Protein AF-A0A932RMU9-F1 (afdb_monomer_lite)

Radius of gyration: 23.05 Å; chains: 1; bounding box: 55×40×72 Å

Structure (mmCIF, N/CA/C/O backbone):
data_AF-A0A932RMU9-F1
#
_entry.id   AF-A0A932RMU9-F1
#
loop_
_atom_site.group_PDB
_atom_site.id
_atom_site.type_symbol
_atom_site.label_atom_id
_atom_site.label_alt_id
_atom_site.label_comp_id
_atom_site.label_asym_id
_atom_site.label_entity_id
_atom_site.label_seq_id
_atom_site.pdbx_PDB_ins_code
_atom_site.Cartn_x
_atom_site.Cartn_y
_atom_site.Cartn_z
_atom_site.occupancy
_atom_site.B_iso_or_equiv
_atom_site.auth_seq_id
_atom_site.auth_comp_id
_atom_site.auth_asym_id
_atom_site.auth_atom_id
_atom_site.pdbx_PDB_model_num
ATOM 1 N N . MET A 1 1 ? 11.977 -7.309 -38.420 1.00 85.19 1 MET A N 1
ATOM 2 C CA . MET A 1 1 ? 11.137 -8.348 -37.779 1.00 85.19 1 MET A CA 1
ATOM 3 C C . MET A 1 1 ? 11.943 -9.620 -37.541 1.00 85.19 1 MET A C 1
ATOM 5 O O . MET A 1 1 ? 12.108 -9.995 -36.390 1.00 85.19 1 MET A O 1
ATOM 9 N N . THR A 1 2 ? 12.557 -10.182 -38.586 1.00 85.19 2 THR A N 1
ATOM 10 C CA . THR A 1 2 ? 13.488 -11.328 -38.518 1.00 85.19 2 THR A CA 1
ATOM 11 C C . THR A 1 2 ? 14.573 -11.203 -37.440 1.00 85.19 2 THR A C 1
ATOM 13 O O . THR A 1 2 ? 14.848 -12.173 -36.747 1.00 85.19 2 THR A O 1
ATOM 16 N N . THR A 1 3 ? 15.151 -10.014 -37.232 1.00 87.62 3 THR A N 1
ATOM 17 C CA . THR A 1 3 ? 16.133 -9.780 -36.155 1.00 87.62 3 THR A CA 1
ATOM 18 C C . THR A 1 3 ? 15.543 -9.961 -34.754 1.00 87.62 3 THR A C 1
ATOM 20 O O . THR A 1 3 ? 16.141 -10.654 -33.939 1.00 87.62 3 THR A O 1
ATOM 23 N N . CYS A 1 4 ? 14.365 -9.389 -34.471 1.00 86.38 4 CYS A N 1
ATOM 24 C CA . CYS A 1 4 ? 13.704 -9.515 -33.166 1.00 86.38 4 CYS A CA 1
ATOM 25 C C . CYS A 1 4 ? 13.325 -10.973 -32.872 1.00 86.38 4 CYS A C 1
ATOM 27 O O . CYS A 1 4 ? 13.487 -11.435 -31.747 1.00 86.38 4 CYS A O 1
ATOM 29 N N . GLN A 1 5 ? 12.887 -11.710 -33.897 1.00 92.06 5 GLN A N 1
ATOM 30 C CA . GLN A 1 5 ? 12.460 -13.104 -33.765 1.00 92.06 5 GLN A CA 1
ATOM 31 C C . GLN A 1 5 ? 13.577 -14.093 -33.425 1.00 92.06 5 GLN A C 1
ATOM 33 O O . GLN A 1 5 ? 13.275 -15.205 -33.005 1.00 92.06 5 GLN A O 1
ATOM 38 N N . LYS A 1 6 ? 14.852 -13.694 -33.536 1.00 92.25 6 LYS A N 1
ATOM 39 C CA . LYS A 1 6 ? 15.977 -14.516 -33.063 1.00 92.25 6 LYS A CA 1
ATOM 40 C C . LYS A 1 6 ? 15.935 -14.746 -31.549 1.00 92.25 6 LYS A C 1
ATOM 42 O O . LYS A 1 6 ? 16.333 -15.812 -31.101 1.00 92.25 6 LYS A O 1
ATOM 47 N N . CYS A 1 7 ? 15.449 -13.762 -30.788 1.00 90.50 7 CYS A N 1
ATOM 48 C CA . CYS A 1 7 ? 15.347 -13.833 -29.325 1.00 90.50 7 CYS A CA 1
ATOM 49 C C . CYS A 1 7 ? 13.894 -13.862 -28.825 1.00 90.50 7 CYS A C 1
ATOM 51 O O . CYS A 1 7 ? 13.642 -14.330 -27.721 1.00 90.50 7 CYS A O 1
ATOM 53 N N . HIS A 1 8 ? 12.946 -13.377 -29.634 1.00 90.69 8 HIS A N 1
ATOM 54 C CA . HIS A 1 8 ? 11.520 -13.272 -29.316 1.00 90.69 8 HIS A CA 1
ATOM 55 C C . HIS A 1 8 ? 10.686 -13.990 -30.383 1.00 90.69 8 HIS A C 1
ATOM 57 O O . HIS A 1 8 ? 10.210 -13.343 -31.323 1.00 90.69 8 HIS A O 1
ATOM 63 N N . PRO A 1 9 ? 10.534 -15.325 -30.307 1.00 91.75 9 PRO A N 1
ATOM 64 C CA . PRO A 1 9 ? 9.954 -16.120 -31.393 1.00 91.75 9 PRO A CA 1
ATOM 65 C C . PRO A 1 9 ? 8.546 -15.675 -31.822 1.00 91.75 9 PRO A C 1
ATOM 67 O O . PRO A 1 9 ? 8.180 -15.799 -32.990 1.00 91.75 9 PRO A O 1
ATOM 70 N N . SER A 1 10 ? 7.763 -15.113 -30.897 1.00 91.94 10 SER A N 1
ATOM 71 C CA . SER A 1 10 ? 6.407 -14.598 -31.118 1.00 91.94 10 SER A CA 1
ATOM 72 C C . SER A 1 10 ? 6.350 -13.079 -31.351 1.00 91.94 10 SER A C 1
ATOM 74 O O . SER A 1 10 ? 5.256 -12.507 -31.326 1.00 91.94 10 SER A O 1
ATOM 76 N N . ALA A 1 11 ? 7.485 -12.408 -31.588 1.00 89.75 11 ALA A N 1
ATOM 77 C CA . ALA A 1 11 ? 7.527 -10.975 -31.864 1.00 89.75 11 ALA A CA 1
ATOM 78 C C . ALA A 1 11 ? 6.667 -10.601 -33.080 1.00 89.75 11 ALA A C 1
ATOM 80 O O . ALA A 1 11 ? 6.696 -11.247 -34.127 1.00 89.75 11 ALA A O 1
ATOM 81 N N . THR A 1 12 ? 5.919 -9.507 -32.946 1.00 90.88 12 THR A N 1
ATOM 82 C CA . THR A 1 12 ? 5.056 -8.958 -33.998 1.00 90.88 12 THR A CA 1
ATOM 83 C C . THR A 1 12 ? 5.635 -7.660 -34.573 1.00 90.88 12 THR A C 1
ATOM 85 O O . THR A 1 12 ? 6.557 -7.060 -34.018 1.00 90.88 12 THR A O 1
ATOM 88 N N . ARG A 1 13 ? 5.057 -7.139 -35.667 1.00 90.06 13 ARG A N 1
ATOM 89 C CA . ARG A 1 13 ? 5.417 -5.795 -36.165 1.00 90.06 13 ARG A CA 1
ATOM 90 C C . ARG A 1 13 ? 5.158 -4.704 -35.119 1.00 90.06 13 ARG A C 1
ATOM 92 O O . ARG A 1 13 ? 5.939 -3.764 -35.028 1.00 90.06 13 ARG A O 1
ATOM 99 N N . LYS A 1 14 ? 4.093 -4.841 -34.321 1.00 91.38 14 LYS A N 1
ATOM 100 C CA . LYS A 1 14 ? 3.786 -3.922 -33.217 1.00 91.38 14 LYS A CA 1
ATOM 101 C C . LYS A 1 14 ? 4.849 -3.993 -32.121 1.00 91.38 14 LYS A C 1
ATOM 103 O O . LYS A 1 14 ? 5.249 -2.941 -31.641 1.00 91.38 14 LYS A O 1
ATOM 108 N N . PHE A 1 15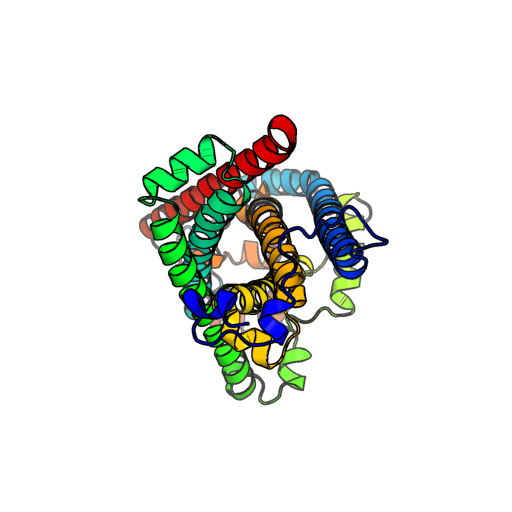 ? 5.349 -5.188 -31.788 1.00 90.94 15 PHE A N 1
ATOM 109 C CA . PHE A 1 15 ? 6.453 -5.377 -30.835 1.00 90.94 15 PHE A CA 1
ATOM 110 C C . PHE A 1 15 ? 7.712 -4.605 -31.247 1.00 90.94 15 PHE A C 1
ATOM 112 O O . PHE A 1 15 ? 8.321 -3.932 -30.423 1.00 90.94 15 PHE A O 1
ATOM 119 N N . ALA A 1 16 ? 8.049 -4.609 -32.541 1.00 88.44 16 ALA A N 1
ATOM 120 C CA . ALA A 1 16 ? 9.180 -3.842 -33.070 1.00 88.44 16 ALA A CA 1
ATOM 121 C C . ALA A 1 16 ? 9.014 -2.310 -32.949 1.00 88.44 16 ALA A C 1
ATOM 123 O O . ALA A 1 16 ? 9.973 -1.580 -33.169 1.00 88.44 16 ALA A O 1
ATOM 124 N N . GLY A 1 17 ? 7.822 -1.820 -32.588 1.00 87.94 17 GLY A N 1
ATOM 125 C CA . GLY A 1 17 ? 7.579 -0.423 -32.220 1.00 87.94 17 GLY A CA 1
ATOM 126 C C . GLY A 1 17 ? 8.018 -0.063 -30.795 1.00 87.94 17 GLY A C 1
ATOM 127 O O . GLY A 1 17 ? 7.711 1.033 -30.333 1.00 87.94 17 GLY A O 1
ATOM 128 N N . TYR A 1 18 ? 8.675 -0.977 -30.072 1.00 89.44 18 TYR A N 1
ATOM 129 C CA . TYR A 1 18 ? 9.340 -0.676 -28.807 1.00 89.44 18 TYR A CA 1
ATOM 130 C C . TYR A 1 18 ? 10.476 0.336 -29.014 1.00 89.44 18 TYR A C 1
ATOM 132 O O . TYR A 1 18 ? 11.360 0.146 -29.846 1.00 89.44 18 TYR A O 1
ATOM 140 N N . LEU A 1 19 ? 10.449 1.417 -28.238 1.00 88.38 19 LEU A N 1
ATOM 141 C CA . LEU A 1 19 ? 11.421 2.505 -28.312 1.00 88.38 19 LEU A CA 1
ATOM 142 C C . LEU A 1 19 ? 12.648 2.204 -27.432 1.00 88.38 19 LEU A C 1
ATOM 144 O O . LEU A 1 19 ? 12.641 2.480 -26.240 1.00 88.38 19 LEU A O 1
ATOM 148 N N . THR A 1 20 ? 13.716 1.654 -28.012 1.00 83.06 20 THR A N 1
ATOM 149 C CA . THR A 1 20 ? 14.901 1.175 -27.266 1.00 83.06 20 THR A CA 1
ATOM 150 C C . THR A 1 20 ? 15.716 2.268 -26.566 1.00 83.06 20 THR A C 1
ATOM 152 O O . THR A 1 20 ? 16.395 1.980 -25.584 1.00 83.06 20 THR A O 1
ATOM 155 N N . HIS A 1 21 ? 15.654 3.508 -27.056 1.00 82.19 21 HIS A N 1
ATOM 156 C CA . HIS A 1 21 ? 16.372 4.671 -26.510 1.00 82.19 21 HIS A CA 1
ATOM 157 C C . HIS A 1 21 ? 15.423 5.848 -26.252 1.00 82.19 21 HIS A C 1
ATOM 159 O O . HIS A 1 21 ? 15.770 7.012 -26.463 1.00 82.19 21 HIS A O 1
ATOM 165 N N . ALA A 1 22 ? 14.179 5.545 -25.880 1.00 83.44 22 ALA A N 1
ATOM 166 C CA . ALA A 1 22 ? 13.223 6.565 -25.490 1.00 83.44 22 ALA A CA 1
ATOM 167 C C . ALA A 1 22 ? 13.623 7.235 -24.170 1.00 83.44 22 ALA A C 1
ATOM 169 O O . ALA A 1 22 ? 14.129 6.589 -23.255 1.00 83.44 22 ALA A O 1
ATOM 170 N N . THR A 1 23 ? 13.341 8.531 -24.066 1.00 86.56 23 THR A N 1
ATOM 171 C CA . THR A 1 23 ? 13.515 9.315 -22.842 1.00 86.56 23 THR A CA 1
ATOM 172 C C . THR A 1 23 ? 12.282 10.177 -22.608 1.00 86.56 23 THR A C 1
ATOM 174 O O . THR A 1 23 ? 11.633 10.607 -23.558 1.00 86.56 23 THR A O 1
ATOM 177 N N . HIS A 1 24 ? 11.954 10.429 -21.344 1.00 86.94 24 HIS A N 1
ATOM 178 C CA . HIS A 1 24 ? 10.868 11.328 -20.954 1.00 86.94 24 HIS A CA 1
ATOM 179 C C . HIS A 1 24 ? 11.310 12.803 -20.909 1.00 86.94 24 HIS A C 1
ATOM 181 O O . HIS A 1 24 ? 10.515 13.652 -20.527 1.00 86.94 24 HIS A O 1
ATOM 187 N N . HIS A 1 25 ? 12.556 13.119 -21.286 1.00 88.50 25 HIS A N 1
ATOM 188 C CA . HIS A 1 25 ? 13.089 14.490 -21.320 1.00 88.50 25 HIS A CA 1
ATOM 189 C C . HIS A 1 25 ? 12.873 15.224 -22.653 1.00 88.50 25 HIS A C 1
ATOM 191 O O . HIS A 1 25 ? 13.128 16.421 -22.726 1.00 88.50 25 HIS A O 1
ATOM 197 N N . ASP A 1 26 ? 12.413 14.528 -23.694 1.00 90.31 26 ASP A N 1
ATOM 198 C CA . ASP A 1 26 ? 12.213 15.083 -25.037 1.00 90.31 26 ASP A CA 1
ATOM 199 C C . ASP A 1 26 ? 10.710 15.056 -25.387 1.00 90.31 26 ASP A C 1
ATOM 201 O O . ASP A 1 26 ? 10.210 14.032 -25.871 1.00 90.31 26 ASP A O 1
ATOM 205 N N . PRO A 1 27 ? 9.958 16.132 -25.078 1.00 91.44 27 PRO A N 1
ATOM 206 C CA . PRO A 1 27 ? 8.519 16.190 -25.331 1.00 91.44 27 PRO A CA 1
ATOM 207 C C . PRO A 1 27 ? 8.174 16.237 -26.823 1.00 91.44 27 PRO A C 1
ATOM 209 O O . PRO A 1 27 ? 7.091 15.789 -27.191 1.00 91.44 27 PRO A O 1
ATOM 212 N N . ASP A 1 28 ? 9.077 16.721 -27.678 1.00 91.38 28 ASP A N 1
ATOM 213 C CA . ASP A 1 28 ? 8.836 16.819 -29.120 1.00 91.38 28 ASP A CA 1
ATOM 214 C C . ASP A 1 28 ? 8.910 15.436 -29.775 1.00 91.38 28 ASP A C 1
ATOM 216 O O . ASP A 1 28 ? 8.073 15.070 -30.605 1.00 91.38 28 ASP A O 1
ATOM 220 N N . LYS A 1 29 ? 9.888 14.622 -29.364 1.00 90.81 29 LYS A N 1
ATOM 221 C CA . LYS A 1 29 ? 10.092 13.274 -29.905 1.00 90.81 29 LYS A CA 1
ATOM 222 C C . LYS A 1 29 ? 9.254 12.206 -29.207 1.00 90.81 29 LYS A C 1
ATOM 224 O O . LYS A 1 29 ? 8.815 11.252 -29.854 1.00 90.81 29 LYS A O 1
ATOM 229 N N . TYR A 1 30 ? 9.033 12.336 -27.897 1.00 92.62 30 TYR A N 1
ATOM 230 C CA . TYR A 1 30 ? 8.335 11.341 -27.076 1.00 92.62 30 TYR A CA 1
ATOM 231 C C . TYR A 1 30 ? 7.244 11.965 -26.184 1.00 92.62 30 TYR A C 1
ATOM 233 O O . TYR A 1 30 ? 7.248 11.750 -24.966 1.00 92.62 30 TYR A O 1
ATOM 241 N N . PRO A 1 31 ? 6.246 12.662 -26.763 1.00 93.81 31 PRO A N 1
ATOM 242 C CA . PRO A 1 31 ? 5.245 13.408 -25.994 1.00 93.81 31 PRO A CA 1
ATOM 243 C C . PRO A 1 31 ? 4.483 12.525 -25.002 1.00 93.81 31 PRO A C 1
ATOM 245 O O . PRO A 1 31 ? 4.282 12.898 -23.850 1.00 93.81 31 PRO A O 1
ATOM 248 N N . ILE A 1 32 ? 4.110 11.306 -25.408 1.00 93.88 32 ILE A N 1
ATOM 249 C CA . ILE A 1 32 ? 3.384 10.366 -24.539 1.00 93.88 32 ILE A CA 1
ATOM 250 C C . ILE A 1 32 ? 4.215 10.009 -23.301 1.00 93.88 32 ILE A C 1
ATOM 252 O O . ILE A 1 32 ? 3.685 9.996 -22.194 1.00 93.88 32 ILE A O 1
ATOM 256 N N . LEU A 1 33 ? 5.510 9.729 -23.468 1.00 93.81 33 LEU A N 1
ATOM 257 C CA . LEU A 1 33 ? 6.369 9.334 -22.348 1.00 93.81 33 LEU A CA 1
ATOM 258 C C . LEU A 1 33 ? 6.635 10.509 -21.411 1.00 93.81 33 LEU A C 1
ATOM 260 O O . LEU A 1 33 ? 6.622 10.314 -20.199 1.00 93.81 33 LEU A O 1
ATOM 264 N N . PHE A 1 34 ? 6.804 11.712 -21.965 1.00 94.19 34 PHE A N 1
ATOM 265 C CA . PHE A 1 34 ? 6.914 12.946 -21.192 1.00 94.19 34 PHE A CA 1
ATOM 266 C C . PHE A 1 34 ? 5.686 13.145 -20.292 1.00 94.19 34 PHE A C 1
ATOM 268 O O . PHE A 1 34 ? 5.823 13.265 -19.074 1.00 94.19 34 PHE A O 1
ATOM 275 N N . TYR A 1 35 ? 4.475 13.118 -20.863 1.00 96.19 35 TYR A N 1
ATOM 276 C CA . TYR A 1 35 ? 3.253 13.343 -20.086 1.00 96.19 35 TYR A CA 1
ATOM 277 C C . TYR A 1 35 ? 2.975 12.224 -19.085 1.00 96.19 35 TYR A C 1
ATOM 279 O O . TYR A 1 35 ? 2.544 12.515 -17.971 1.00 96.19 35 TYR A O 1
ATOM 287 N N . VAL A 1 36 ? 3.234 10.961 -19.440 1.00 96.00 36 VAL A N 1
ATOM 288 C CA . VAL A 1 36 ? 3.080 9.832 -18.507 1.00 96.00 36 VAL A CA 1
ATOM 289 C C . VAL A 1 36 ? 4.026 9.986 -17.319 1.00 96.00 36 VAL A C 1
ATOM 291 O O . VAL A 1 36 ? 3.573 9.902 -16.180 1.00 96.00 36 VAL A O 1
ATOM 294 N N . PHE A 1 37 ? 5.308 10.261 -17.567 1.00 94.62 37 PHE A N 1
ATOM 295 C CA . PHE A 1 37 ? 6.299 10.445 -16.509 1.00 94.62 37 PHE A CA 1
ATOM 296 C C . PHE A 1 37 ? 5.933 11.600 -15.574 1.00 94.62 37 PHE A C 1
ATOM 298 O O . PHE A 1 37 ? 5.905 11.425 -14.355 1.00 94.62 37 PHE A O 1
ATOM 305 N N . TRP A 1 38 ? 5.599 12.770 -16.123 1.00 95.56 38 TRP A N 1
ATOM 306 C CA . TRP A 1 38 ? 5.225 13.919 -15.299 1.00 95.56 38 TRP A CA 1
ATOM 307 C C . TRP A 1 38 ? 3.909 13.700 -14.558 1.00 95.56 38 TRP A C 1
ATOM 309 O O . TRP A 1 38 ? 3.808 14.093 -13.402 1.00 95.56 38 TRP A O 1
ATOM 319 N N . SER A 1 39 ? 2.938 13.003 -15.155 1.00 96.56 39 SER A N 1
ATOM 320 C CA . SER A 1 39 ? 1.693 12.645 -14.464 1.00 96.56 39 SER A CA 1
ATOM 321 C C . SER A 1 39 ? 1.958 11.729 -13.269 1.00 96.56 39 SER A C 1
ATOM 323 O O . SER A 1 39 ? 1.461 11.997 -12.175 1.00 96.56 39 SER A O 1
ATOM 325 N N . MET A 1 40 ? 2.780 10.688 -13.445 1.00 95.88 40 MET A N 1
ATOM 326 C CA . MET A 1 40 ? 3.171 9.785 -12.356 1.00 95.88 40 MET A CA 1
ATOM 327 C C . MET A 1 40 ? 3.974 10.519 -11.280 1.00 95.88 40 MET A C 1
ATOM 329 O O . MET A 1 40 ? 3.683 10.394 -10.093 1.00 95.88 40 MET A O 1
ATOM 333 N N . THR A 1 41 ? 4.931 11.354 -11.684 1.00 93.75 41 THR A N 1
ATOM 334 C CA . THR A 1 41 ? 5.738 12.166 -10.764 1.00 93.75 41 THR A CA 1
ATOM 335 C C . THR A 1 41 ? 4.865 13.119 -9.947 1.00 93.75 41 THR A C 1
ATOM 337 O O . THR A 1 41 ? 4.993 13.187 -8.725 1.00 93.75 41 THR A O 1
ATOM 340 N N . SER A 1 42 ? 3.929 13.824 -10.590 1.00 96.25 42 SER A N 1
ATOM 341 C CA . SER A 1 42 ? 2.973 14.699 -9.907 1.00 96.25 42 SER A CA 1
ATOM 342 C C . SER A 1 42 ? 2.058 13.923 -8.965 1.00 96.25 42 SER A C 1
ATOM 344 O O . SER A 1 42 ? 1.799 14.397 -7.860 1.00 96.25 42 SER A O 1
ATOM 346 N N . LEU A 1 43 ? 1.603 12.728 -9.358 1.00 95.38 43 LEU A N 1
ATOM 347 C CA . LEU A 1 43 ? 0.816 11.849 -8.493 1.00 95.38 43 LEU A CA 1
ATOM 348 C C . LEU A 1 43 ? 1.606 11.455 -7.241 1.00 95.38 43 LEU A C 1
ATOM 350 O O . LEU A 1 43 ? 1.071 11.544 -6.135 1.00 95.38 43 LEU A O 1
ATOM 354 N N . VAL A 1 44 ? 2.879 11.078 -7.398 1.00 93.81 44 VAL A N 1
ATOM 355 C CA . VAL A 1 44 ? 3.763 10.732 -6.280 1.00 93.81 44 VAL A CA 1
ATOM 356 C C . VAL A 1 44 ? 3.921 11.928 -5.345 1.00 93.81 44 VAL A C 1
ATOM 358 O O . VAL A 1 44 ? 3.543 11.849 -4.177 1.00 93.81 44 VAL A O 1
ATOM 361 N N . ILE A 1 45 ? 4.410 13.059 -5.859 1.00 94.75 45 ILE A N 1
ATOM 362 C CA . ILE A 1 45 ? 4.674 14.260 -5.055 1.00 94.75 45 ILE A CA 1
ATOM 363 C C . ILE A 1 45 ? 3.397 14.746 -4.364 1.00 94.75 45 ILE A C 1
ATOM 365 O O . ILE A 1 45 ? 3.413 15.015 -3.164 1.00 94.75 45 ILE A O 1
ATOM 369 N N . GLY A 1 46 ? 2.284 14.821 -5.097 1.00 96.06 46 GLY A N 1
ATOM 370 C CA . GLY A 1 46 ? 0.997 15.251 -4.561 1.00 96.06 46 GLY A CA 1
ATOM 371 C C . GLY A 1 46 ? 0.520 14.344 -3.431 1.00 96.06 46 GLY A C 1
ATOM 372 O O . GLY A 1 46 ? 0.170 14.837 -2.359 1.00 96.06 46 GLY A O 1
ATOM 373 N N . THR A 1 47 ? 0.570 13.024 -3.631 1.00 94.69 47 THR A N 1
ATOM 374 C CA . THR A 1 47 ? 0.152 12.052 -2.612 1.00 94.69 47 THR A CA 1
ATOM 375 C C . THR A 1 47 ? 0.967 12.220 -1.334 1.00 94.69 47 THR A C 1
ATOM 377 O O . THR A 1 47 ? 0.371 12.427 -0.279 1.00 94.69 47 THR A O 1
ATOM 380 N N . PHE A 1 48 ? 2.304 12.231 -1.425 1.00 94.38 48 PHE A N 1
ATOM 381 C CA . PHE A 1 48 ? 3.181 12.409 -0.260 1.00 94.38 48 PHE A CA 1
ATOM 382 C C . PHE A 1 48 ? 3.019 13.767 0.416 1.00 94.38 48 PHE A C 1
ATOM 384 O O . PHE A 1 48 ? 3.085 13.846 1.642 1.00 94.38 48 PHE A O 1
ATOM 391 N N . PHE A 1 49 ? 2.797 14.834 -0.351 1.00 95.12 49 PHE A N 1
ATOM 392 C CA . PHE A 1 49 ? 2.575 16.161 0.208 1.00 95.12 49 PHE A CA 1
ATOM 393 C C . PHE A 1 49 ? 1.303 16.193 1.064 1.00 95.12 49 PHE A C 1
ATOM 395 O O . PHE A 1 49 ? 1.352 16.577 2.235 1.00 95.12 49 PHE A O 1
ATOM 402 N N . PHE A 1 50 ? 0.170 15.738 0.520 1.00 93.94 50 PHE A N 1
ATOM 403 C CA . PHE A 1 50 ? -1.100 15.749 1.248 1.00 93.94 50 PHE A CA 1
ATOM 404 C C . PHE A 1 50 ? -1.099 14.779 2.433 1.00 93.94 50 PHE A C 1
ATOM 406 O O . PHE A 1 50 ? -1.516 15.157 3.531 1.00 93.94 50 PHE A O 1
ATOM 413 N N . SER A 1 51 ? -0.607 13.552 2.250 1.00 93.12 51 SER A N 1
ATOM 414 C CA . SER A 1 51 ? -0.558 12.553 3.321 1.00 93.12 51 SER A CA 1
ATOM 415 C C . SER A 1 51 ? 0.479 12.887 4.393 1.00 93.12 51 SER A C 1
ATOM 417 O O . SER A 1 51 ? 0.246 12.638 5.577 1.00 93.12 51 SER A O 1
ATOM 419 N N . GLY A 1 52 ? 1.604 13.487 3.997 1.00 92.50 52 GLY A N 1
ATOM 420 C CA . GLY A 1 52 ? 2.642 13.984 4.893 1.00 92.50 52 GLY A CA 1
ATOM 421 C C . GLY A 1 52 ? 2.131 15.143 5.739 1.00 92.50 52 GLY A C 1
ATOM 422 O O . GLY A 1 52 ? 2.221 15.091 6.962 1.00 92.50 52 GLY A O 1
ATOM 423 N N . MET A 1 53 ? 1.502 16.148 5.122 1.00 93.25 53 MET A N 1
ATOM 424 C CA . MET A 1 53 ? 0.886 17.261 5.851 1.00 93.25 53 MET A CA 1
ATOM 425 C C . MET A 1 53 ? -0.209 16.773 6.807 1.00 93.25 53 MET A C 1
ATOM 427 O O . MET A 1 53 ? -0.251 17.194 7.961 1.00 93.25 53 MET A O 1
ATOM 431 N N . HIS A 1 54 ? -1.069 15.855 6.360 1.00 92.19 54 HIS A N 1
ATOM 432 C CA . HIS A 1 54 ? -2.097 15.247 7.209 1.00 92.19 54 HIS A CA 1
ATOM 433 C C . HIS A 1 54 ? -1.489 14.524 8.422 1.00 92.19 54 HIS A C 1
ATOM 435 O O . HIS A 1 54 ? -1.895 14.784 9.556 1.00 92.19 54 HIS A O 1
ATOM 441 N N . THR A 1 55 ? -0.460 13.704 8.197 1.00 90.19 55 THR A N 1
ATOM 442 C CA . THR A 1 55 ? 0.313 13.023 9.247 1.00 90.19 55 THR A CA 1
ATOM 443 C C . THR A 1 55 ? 0.920 14.016 10.244 1.00 90.19 55 THR A C 1
ATOM 445 O O . THR A 1 55 ? 0.761 13.861 11.458 1.00 90.19 55 THR A O 1
ATOM 448 N N . LEU A 1 56 ? 1.569 15.075 9.750 1.00 91.44 56 LEU A N 1
ATOM 449 C CA . LEU A 1 56 ? 2.202 16.101 10.581 1.00 91.44 56 LEU A CA 1
ATOM 450 C C . LEU A 1 56 ? 1.187 16.865 11.440 1.00 91.44 56 LEU A C 1
ATOM 452 O O . LEU A 1 56 ? 1.453 17.130 12.612 1.00 91.44 56 LEU A O 1
ATOM 456 N N . LEU A 1 57 ? 0.011 17.180 10.892 1.00 92.56 57 LEU A N 1
ATOM 457 C CA . LEU A 1 57 ? -1.069 17.835 11.636 1.00 92.56 57 LEU A CA 1
ATOM 458 C C . LEU A 1 57 ? -1.660 16.931 12.726 1.00 92.56 57 LEU A C 1
ATOM 460 O O . LEU A 1 57 ? -2.076 17.425 13.775 1.00 92.56 57 LEU A O 1
ATOM 464 N N . TRP A 1 58 ? -1.679 15.614 12.514 1.00 91.31 58 TRP A N 1
ATOM 465 C CA . TRP A 1 58 ? -2.146 14.663 13.523 1.00 91.31 58 TRP A CA 1
ATOM 466 C C . TRP A 1 58 ? -1.173 14.561 14.703 1.00 91.31 58 TRP A C 1
ATOM 468 O O . TRP A 1 58 ? -1.616 14.507 15.853 1.00 91.31 58 TRP A O 1
ATOM 478 N N . LEU A 1 59 ? 0.142 14.557 14.452 1.00 90.56 59 LEU A N 1
ATOM 479 C CA . LEU A 1 59 ? 1.185 14.258 15.448 1.00 90.56 59 LEU A CA 1
ATOM 480 C C . LEU A 1 59 ? 0.970 14.887 16.843 1.00 90.56 59 LEU A C 1
ATOM 482 O O . LEU A 1 59 ? 1.024 14.143 17.827 1.00 90.56 59 LEU A O 1
ATOM 486 N N . PRO A 1 60 ? 0.678 16.195 16.994 1.00 91.31 60 PRO A N 1
ATOM 487 C CA . PRO A 1 60 ? 0.447 16.791 18.312 1.00 91.31 60 PRO A CA 1
ATOM 488 C C . PRO A 1 60 ? -0.709 16.134 19.082 1.00 91.31 60 PRO A C 1
ATOM 490 O O . PRO A 1 60 ? -0.585 15.848 20.277 1.00 91.31 60 PRO A O 1
ATOM 493 N N . ARG A 1 61 ? -1.822 15.836 18.397 1.00 90.81 61 ARG A N 1
ATOM 494 C CA . ARG A 1 61 ? -2.980 15.139 18.981 1.00 90.81 61 ARG A CA 1
ATOM 495 C C . ARG A 1 61 ? -2.644 13.706 19.351 1.00 90.81 61 ARG A C 1
ATOM 497 O O . ARG A 1 61 ? -3.033 13.247 20.420 1.00 90.81 61 ARG A O 1
ATOM 504 N N . ALA A 1 62 ? -1.894 13.030 18.495 1.00 89.12 62 ALA A N 1
ATOM 505 C CA . ALA A 1 62 ? -1.381 11.688 18.732 1.00 89.12 62 ALA A CA 1
ATOM 506 C C . ALA A 1 62 ? -0.590 11.601 20.055 1.00 89.12 62 ALA A C 1
ATOM 508 O O . ALA A 1 62 ? -0.884 10.785 20.934 1.00 89.12 62 ALA A O 1
ATOM 509 N N . TRP A 1 63 ? 0.354 12.524 20.260 1.00 89.88 63 TRP A N 1
ATOM 510 C CA . TRP A 1 63 ? 1.121 12.627 21.505 1.00 89.88 63 TRP A CA 1
ATOM 511 C C . TRP A 1 63 ? 0.256 12.959 22.723 1.00 89.88 63 TRP A C 1
ATOM 513 O O . TRP A 1 63 ? 0.462 12.387 23.797 1.00 89.88 63 TRP A O 1
ATOM 523 N N . GLN A 1 64 ? -0.716 13.863 22.572 1.00 88.38 64 GLN A N 1
ATOM 524 C CA . GLN A 1 64 ? -1.665 14.188 23.637 1.00 88.38 64 GLN A CA 1
ATOM 525 C C . GLN A 1 64 ? -2.457 12.945 24.068 1.00 88.38 64 GLN A C 1
ATOM 527 O O . GLN A 1 64 ? -2.551 12.660 25.260 1.00 88.38 64 GLN A O 1
ATOM 532 N N . MET A 1 65 ? -2.969 12.172 23.109 1.00 86.88 65 MET A N 1
ATOM 533 C CA . MET A 1 65 ? -3.718 10.944 23.376 1.00 86.88 65 MET A CA 1
ATOM 534 C C . MET A 1 65 ? -2.861 9.884 24.059 1.00 86.88 65 MET A C 1
ATOM 536 O O . MET A 1 65 ? -3.299 9.309 25.048 1.00 86.88 65 MET A O 1
ATOM 540 N N . ARG A 1 66 ? -1.606 9.692 23.634 1.00 85.81 66 ARG A N 1
ATOM 541 C CA . ARG A 1 66 ? -0.680 8.772 24.314 1.00 85.81 66 ARG A CA 1
ATOM 542 C C . ARG A 1 66 ? -0.532 9.087 25.806 1.00 85.81 66 ARG A C 1
ATOM 544 O O . ARG A 1 66 ? -0.551 8.179 26.632 1.00 85.81 66 ARG A O 1
ATOM 551 N N . LYS A 1 67 ? -0.392 10.370 26.164 1.00 83.81 67 LYS A N 1
ATOM 552 C CA . LYS A 1 67 ? -0.277 10.801 27.570 1.00 83.81 67 LYS A CA 1
ATOM 553 C C . LYS A 1 67 ? -1.547 10.508 28.372 1.00 83.81 67 LYS A C 1
ATOM 555 O O . LYS A 1 67 ? -1.444 10.184 29.551 1.00 83.81 67 LYS A O 1
ATOM 560 N N . LEU A 1 68 ? -2.714 10.621 27.739 1.00 78.69 68 LEU A N 1
ATOM 561 C CA . LEU A 1 68 ? -4.000 10.278 28.349 1.00 78.69 68 LEU A CA 1
ATOM 562 C C . LEU A 1 68 ? -4.157 8.755 28.506 1.00 78.69 68 LEU A C 1
ATOM 564 O O . LEU A 1 68 ? -4.621 8.307 29.546 1.00 78.69 68 LEU A O 1
ATOM 568 N N . HIS A 1 69 ? -3.710 7.960 27.527 1.00 71.44 69 HIS A N 1
ATOM 569 C CA . HIS A 1 69 ? -3.861 6.498 27.531 1.00 71.44 69 HIS A CA 1
ATOM 570 C C . HIS A 1 69 ? -2.914 5.785 28.491 1.00 71.44 69 HIS A C 1
ATOM 572 O O . HIS A 1 69 ? -3.317 4.810 29.108 1.00 71.44 69 HIS A O 1
ATOM 578 N N . LYS A 1 70 ? -1.687 6.287 28.689 1.00 65.06 70 LYS A N 1
ATOM 579 C CA . LYS A 1 70 ? -0.742 5.696 29.656 1.00 65.06 70 LYS A CA 1
ATOM 580 C C . LYS A 1 70 ? -1.291 5.698 31.097 1.00 65.06 70 LYS A C 1
ATOM 582 O O . LYS A 1 70 ? -0.782 4.984 31.946 1.00 65.06 70 LYS A O 1
ATOM 587 N N . LYS A 1 71 ? -2.315 6.515 31.375 1.00 51.41 71 LYS A N 1
ATOM 588 C CA . LYS A 1 71 ? -3.043 6.543 32.653 1.00 51.41 71 LYS A CA 1
ATOM 589 C C . LYS A 1 71 ? -4.245 5.584 32.708 1.00 51.41 71 LYS A C 1
ATOM 591 O O . LYS A 1 71 ? -4.827 5.450 33.771 1.00 51.41 71 LYS A O 1
ATOM 596 N N . ALA A 1 72 ? -4.626 4.972 31.586 1.00 51.91 72 ALA A N 1
ATOM 597 C CA . ALA A 1 72 ? -5.794 4.100 31.429 1.00 51.91 72 ALA A CA 1
ATOM 598 C C . ALA A 1 72 ? -5.428 2.629 31.122 1.00 51.91 72 ALA A C 1
ATOM 600 O O . ALA A 1 72 ? -6.318 1.802 30.969 1.00 51.91 72 ALA A O 1
ATOM 601 N N . GLU A 1 73 ? -4.137 2.284 31.026 1.00 54.34 73 GLU A N 1
ATOM 602 C CA . GLU A 1 73 ? -3.632 0.925 30.733 1.00 54.34 73 GLU A CA 1
ATOM 603 C C . GLU A 1 73 ? -3.631 -0.018 31.962 1.00 54.34 73 GLU A C 1
ATOM 605 O O . GLU A 1 73 ? -2.724 -0.828 32.136 1.00 54.34 73 GLU A O 1
ATOM 610 N N . GLU A 1 74 ? -4.669 0.053 32.795 1.00 54.50 74 GLU A N 1
ATOM 611 C CA . GLU A 1 74 ? -4.957 -0.919 33.867 1.00 54.50 74 GLU A CA 1
ATOM 612 C C . GLU A 1 74 ? -6.170 -1.794 33.495 1.00 54.50 74 GLU A C 1
ATOM 614 O O . GLU A 1 74 ? -7.029 -2.080 34.324 1.00 54.50 74 GLU A O 1
ATOM 619 N N . ALA A 1 75 ? -6.280 -2.187 32.222 1.00 59.81 75 ALA A N 1
ATOM 620 C CA . ALA A 1 75 ? -7.326 -3.106 31.775 1.00 59.81 75 ALA A CA 1
ATOM 621 C C . ALA A 1 75 ? -6.994 -4.547 32.198 1.00 59.81 75 ALA A C 1
ATOM 623 O O . ALA A 1 75 ? -5.835 -4.971 32.114 1.00 59.81 75 ALA A O 1
ATOM 624 N N . ASP A 1 76 ? -8.009 -5.301 32.628 1.00 69.56 76 ASP A N 1
ATOM 625 C CA . ASP A 1 76 ? -7.862 -6.713 32.983 1.00 69.56 76 ASP A CA 1
ATOM 626 C C . ASP A 1 76 ? -7.348 -7.492 31.754 1.00 69.56 76 ASP A C 1
ATOM 628 O O . ASP A 1 76 ? -7.991 -7.483 30.700 1.00 69.56 76 ASP A O 1
ATOM 632 N N . PRO A 1 77 ? -6.199 -8.190 31.846 1.00 70.25 77 PRO A N 1
ATOM 633 C CA . PRO A 1 77 ? -5.673 -9.009 30.755 1.00 70.25 77 PRO A CA 1
ATOM 634 C C . PRO A 1 77 ? -6.649 -10.072 30.229 1.00 70.25 77 PRO A C 1
ATOM 636 O O . PRO A 1 77 ? -6.434 -10.586 29.129 1.00 70.25 77 PRO A O 1
ATOM 639 N N . ASN A 1 78 ? -7.676 -10.419 31.011 1.00 77.88 78 ASN A N 1
ATOM 640 C CA . ASN A 1 78 ? -8.707 -11.397 30.678 1.00 77.88 78 ASN A CA 1
ATOM 641 C C . ASN A 1 78 ? -10.007 -10.765 30.164 1.00 77.88 78 ASN A C 1
ATOM 643 O O . ASN A 1 78 ? -10.961 -11.488 29.878 1.00 77.88 78 ASN A O 1
ATOM 647 N N . GLU A 1 79 ? -10.073 -9.440 30.032 1.00 88.06 79 GLU A N 1
ATOM 648 C CA . GLU A 1 79 ? -11.263 -8.782 29.512 1.00 88.06 79 GLU A CA 1
ATOM 649 C C . GLU A 1 79 ? -11.522 -9.188 28.055 1.00 88.06 79 GLU A C 1
ATOM 651 O O . GLU A 1 79 ? -10.619 -9.238 27.206 1.00 88.06 79 GLU A O 1
ATOM 656 N N . LYS A 1 80 ? -12.787 -9.503 27.755 1.00 93.44 80 LYS A N 1
ATOM 657 C CA . LYS A 1 80 ? -13.194 -9.894 26.405 1.00 93.44 80 LYS A CA 1
ATOM 658 C C . LYS A 1 80 ? -12.972 -8.741 25.431 1.00 93.44 80 LYS A C 1
ATOM 660 O O . LYS A 1 80 ? -13.268 -7.585 25.704 1.00 93.44 80 LYS A O 1
ATOM 665 N N . GLN A 1 81 ? -12.509 -9.082 24.237 1.00 94.62 81 GLN A N 1
ATOM 666 C CA . GLN A 1 81 ? -12.165 -8.135 23.183 1.00 94.62 81 GLN A CA 1
ATOM 667 C C . GLN A 1 81 ? -13.198 -8.160 22.059 1.00 94.62 81 GLN A C 1
ATOM 669 O O . GLN A 1 81 ? -13.757 -9.204 21.733 1.00 94.62 81 GLN A O 1
ATOM 674 N N . TYR A 1 82 ? -13.403 -7.026 21.398 1.00 96.00 82 TYR A N 1
ATOM 675 C CA . TYR A 1 82 ? -14.230 -6.936 20.201 1.00 96.00 82 TYR A CA 1
ATOM 676 C C . TYR A 1 82 ? -13.511 -7.539 18.984 1.00 96.00 82 TYR A C 1
ATOM 678 O O . TYR A 1 82 ? -12.387 -7.152 18.641 1.00 96.00 82 TYR A O 1
ATOM 686 N N . GLN A 1 83 ? -14.169 -8.468 18.288 1.00 96.81 83 GLN A N 1
ATOM 687 C CA . GLN A 1 83 ? -13.673 -9.046 17.042 1.00 96.81 83 GLN A CA 1
ATOM 688 C C . GLN A 1 83 ? -13.886 -8.094 15.852 1.00 96.81 83 GLN A C 1
ATOM 690 O O . GLN A 1 83 ? -14.931 -8.092 15.203 1.00 96.81 83 GLN A O 1
ATOM 695 N N . ARG A 1 84 ? -12.841 -7.338 15.499 1.00 94.88 84 ARG A N 1
ATOM 696 C CA . ARG A 1 84 ? -12.840 -6.388 14.375 1.00 94.88 84 ARG A CA 1
ATOM 697 C C . ARG A 1 84 ? -12.668 -7.053 13.007 1.00 94.88 84 ARG A C 1
ATOM 699 O O . ARG A 1 84 ? -13.363 -6.687 12.054 1.00 94.88 84 ARG A O 1
ATOM 706 N N . PHE A 1 85 ? -11.737 -8.007 12.889 1.00 96.06 85 PHE A N 1
ATOM 707 C CA . PHE A 1 85 ? -11.374 -8.628 11.606 1.00 96.06 85 PHE A CA 1
ATOM 708 C C . PHE A 1 85 ? -11.567 -10.147 11.596 1.00 96.06 85 PHE A C 1
ATOM 710 O O . PHE A 1 85 ? -11.300 -10.858 12.569 1.00 96.06 85 PHE A O 1
ATOM 717 N N . THR A 1 86 ? -12.000 -10.659 10.444 1.00 95.19 86 THR A N 1
ATOM 718 C CA . THR A 1 86 ? -12.162 -12.095 10.204 1.00 95.19 86 THR A CA 1
ATOM 719 C C . THR A 1 86 ? -10.807 -12.778 10.009 1.00 95.19 86 THR A C 1
ATOM 721 O O . THR A 1 86 ? -9.788 -12.136 9.746 1.00 95.19 86 THR A O 1
ATOM 724 N N . ARG A 1 87 ? -10.784 -14.115 10.091 1.00 96.44 87 ARG A N 1
ATOM 725 C CA . ARG A 1 87 ? -9.573 -14.901 9.793 1.00 96.44 87 ARG A CA 1
ATOM 726 C C . ARG A 1 87 ? -9.083 -14.683 8.360 1.00 96.44 87 ARG A C 1
ATOM 728 O O . ARG A 1 87 ? -7.879 -14.584 8.160 1.00 96.44 87 ARG A O 1
ATOM 735 N N . LEU A 1 88 ? -10.002 -14.563 7.396 1.00 96.38 88 LEU A N 1
ATOM 736 C CA . LEU A 1 88 ? -9.656 -14.314 5.997 1.00 96.38 88 LEU A CA 1
ATOM 737 C C . LEU A 1 88 ? -8.891 -12.995 5.848 1.00 96.38 88 LEU A C 1
ATOM 739 O O . LEU A 1 88 ? -7.795 -13.003 5.301 1.00 96.38 88 LEU A O 1
ATOM 743 N N . ASN A 1 89 ? -9.407 -11.901 6.419 1.00 96.06 89 ASN A N 1
ATOM 744 C CA . ASN A 1 89 ? -8.757 -10.587 6.354 1.00 96.06 89 ASN A CA 1
ATOM 745 C C . ASN A 1 89 ? -7.326 -10.637 6.905 1.00 96.06 89 ASN A C 1
ATOM 747 O O . ASN A 1 89 ? -6.401 -10.115 6.293 1.00 96.06 89 ASN A O 1
ATOM 751 N N . ARG A 1 90 ? -7.142 -11.316 8.043 1.00 97.19 90 ARG A N 1
ATOM 752 C CA . ARG A 1 90 ? -5.837 -11.460 8.702 1.00 97.19 90 ARG A CA 1
ATOM 753 C C . ARG A 1 90 ? -4.849 -12.253 7.847 1.00 97.19 90 ARG A C 1
ATOM 755 O O . ARG A 1 90 ? -3.702 -11.843 7.706 1.00 97.19 90 ARG A O 1
ATOM 762 N N . ILE A 1 91 ? -5.289 -13.376 7.273 1.00 97.88 91 ILE A N 1
ATOM 763 C CA . ILE A 1 91 ? -4.447 -14.213 6.406 1.00 97.88 91 ILE A CA 1
ATOM 764 C C . ILE A 1 91 ? -4.065 -13.439 5.146 1.00 97.88 91 ILE A C 1
ATOM 766 O O . ILE A 1 91 ? -2.881 -13.358 4.833 1.00 97.88 91 ILE A O 1
ATOM 770 N N . LEU A 1 92 ? -5.038 -12.824 4.463 1.00 97.94 92 LEU A N 1
ATOM 771 C CA . LEU A 1 92 ? -4.771 -12.018 3.271 1.00 97.94 92 LEU A CA 1
ATOM 772 C C . LEU A 1 92 ? -3.770 -10.901 3.573 1.00 97.94 92 LEU A C 1
ATOM 774 O O . LEU A 1 92 ? -2.838 -10.711 2.802 1.00 97.94 92 LEU A O 1
ATOM 778 N N . HIS A 1 93 ? -3.900 -10.230 4.719 1.00 97.31 93 HIS A N 1
ATOM 779 C CA . HIS A 1 93 ? -2.967 -9.185 5.129 1.00 97.31 93 HIS A CA 1
ATOM 780 C C . HIS A 1 93 ? -1.550 -9.715 5.398 1.00 97.31 93 HIS A C 1
ATOM 782 O O . HIS A 1 93 ? -0.580 -9.120 4.944 1.00 97.31 93 HIS A O 1
ATOM 788 N N . ILE A 1 94 ? -1.398 -10.850 6.091 1.00 97.88 94 ILE A N 1
ATOM 789 C CA . ILE A 1 94 ? -0.073 -11.446 6.346 1.00 97.88 94 ILE A CA 1
ATOM 790 C C . ILE A 1 94 ? 0.605 -11.843 5.030 1.00 97.88 94 ILE A C 1
ATOM 792 O O . ILE A 1 94 ? 1.771 -11.512 4.813 1.00 97.88 94 ILE A O 1
ATOM 796 N N . VAL A 1 95 ? -0.123 -12.512 4.132 1.00 98.19 95 VAL A N 1
ATOM 797 C CA . VAL A 1 95 ? 0.415 -12.898 2.819 1.00 98.19 95 VAL A CA 1
ATOM 798 C C . VAL A 1 95 ? 0.733 -11.649 1.986 1.00 98.19 95 VAL A C 1
ATOM 800 O O . VAL A 1 95 ? 1.742 -11.624 1.280 1.00 98.19 95 VAL A O 1
ATOM 803 N N . MET A 1 96 ? -0.072 -10.586 2.105 1.00 97.81 96 MET A N 1
ATOM 804 C CA . MET A 1 96 ? 0.167 -9.300 1.447 1.00 97.81 96 MET A CA 1
ATOM 805 C C . MET A 1 96 ? 1.450 -8.642 1.952 1.00 97.81 96 MET A C 1
ATOM 807 O O . MET A 1 96 ? 2.254 -8.227 1.131 1.00 97.81 96 MET A O 1
ATOM 811 N N . ILE A 1 97 ? 1.699 -8.612 3.266 1.00 97.88 97 ILE A N 1
ATOM 812 C CA . ILE A 1 97 ? 2.949 -8.076 3.833 1.00 97.88 97 ILE A CA 1
ATOM 813 C C . ILE A 1 97 ? 4.159 -8.816 3.261 1.00 97.88 97 ILE A C 1
ATOM 815 O O . ILE A 1 97 ? 5.090 -8.183 2.768 1.00 97.88 97 ILE A O 1
ATOM 819 N N . VAL A 1 98 ? 4.143 -10.152 3.313 1.00 98.38 98 VAL A N 1
ATOM 820 C CA . VAL A 1 98 ? 5.277 -10.970 2.859 1.00 98.38 98 VAL A CA 1
ATOM 821 C C . VAL A 1 98 ? 5.526 -10.754 1.367 1.00 98.38 98 VAL A C 1
ATOM 823 O O . VAL A 1 98 ? 6.639 -10.413 0.976 1.00 98.38 98 VAL A O 1
ATOM 826 N N . SER A 1 99 ? 4.486 -10.877 0.539 1.00 98.50 99 SER A N 1
ATOM 827 C CA . SER A 1 99 ? 4.610 -10.679 -0.910 1.00 98.50 99 SER A CA 1
ATOM 828 C C . SER A 1 99 ? 5.019 -9.250 -1.274 1.00 98.50 99 SER A C 1
ATOM 830 O O . SER A 1 99 ? 5.899 -9.074 -2.113 1.00 98.50 99 SER A O 1
ATOM 832 N N . PHE A 1 100 ? 4.461 -8.228 -0.620 1.00 98.31 100 PHE A N 1
ATOM 833 C CA . PHE A 1 100 ? 4.786 -6.827 -0.886 1.00 98.31 100 PHE A CA 1
ATOM 834 C C . PHE A 1 100 ? 6.229 -6.472 -0.511 1.00 98.31 100 PHE A C 1
ATOM 836 O O . PHE A 1 100 ? 6.912 -5.800 -1.286 1.00 98.31 100 PHE A O 1
ATOM 843 N N . ILE A 1 101 ? 6.727 -6.949 0.636 1.00 98.44 101 ILE A N 1
ATOM 844 C CA . ILE A 1 101 ? 8.132 -6.765 1.026 1.00 98.44 101 ILE A CA 1
ATOM 845 C C . ILE A 1 101 ? 9.052 -7.452 0.013 1.00 98.44 101 ILE A C 1
ATOM 847 O O . ILE A 1 101 ? 10.014 -6.838 -0.444 1.00 98.44 101 ILE A O 1
ATOM 851 N N . THR A 1 102 ? 8.748 -8.686 -0.400 1.00 98.50 102 THR A N 1
ATOM 852 C CA . THR A 1 102 ? 9.541 -9.396 -1.414 1.00 98.50 102 THR A CA 1
ATOM 853 C C . THR A 1 102 ? 9.544 -8.666 -2.761 1.00 98.50 102 THR A C 1
ATOM 855 O O . THR A 1 102 ? 10.613 -8.470 -3.344 1.00 98.50 102 THR A O 1
ATOM 858 N N . LEU A 1 103 ? 8.378 -8.218 -3.240 1.00 98.50 103 LEU A N 1
ATOM 859 C CA . LEU A 1 103 ? 8.236 -7.430 -4.471 1.00 98.50 103 LEU A CA 1
ATOM 860 C C . LEU A 1 103 ? 9.031 -6.129 -4.399 1.00 98.50 103 LEU A C 1
ATOM 862 O O . LEU A 1 103 ? 9.733 -5.778 -5.343 1.00 98.50 103 LEU A O 1
ATOM 866 N N . THR A 1 104 ? 8.963 -5.449 -3.258 1.00 97.88 104 THR A N 1
ATOM 867 C CA . THR A 1 104 ? 9.682 -4.201 -3.028 1.00 97.88 104 THR A CA 1
ATOM 868 C C . THR A 1 104 ? 11.193 -4.422 -3.017 1.00 97.88 104 THR A C 1
ATOM 870 O O . THR A 1 104 ? 11.915 -3.729 -3.725 1.00 97.88 104 THR A O 1
ATOM 873 N N . LEU A 1 105 ? 11.696 -5.399 -2.257 1.00 97.94 105 LEU A N 1
ATOM 874 C CA . LEU A 1 105 ? 13.135 -5.664 -2.163 1.00 97.94 105 LEU A CA 1
ATOM 875 C C . LEU A 1 105 ? 13.728 -6.046 -3.521 1.00 97.94 105 LEU A C 1
ATOM 877 O O . LEU A 1 105 ? 14.771 -5.523 -3.909 1.00 97.94 105 LEU A O 1
ATOM 881 N N . THR A 1 106 ? 13.049 -6.912 -4.271 1.00 97.94 106 THR A N 1
ATOM 882 C CA . THR A 1 106 ? 13.493 -7.323 -5.612 1.00 97.94 106 THR A CA 1
ATOM 883 C C . THR A 1 106 ? 13.342 -6.198 -6.644 1.00 97.94 106 THR A C 1
ATOM 885 O O . THR A 1 106 ? 14.264 -5.952 -7.419 1.00 97.94 106 THR A O 1
ATOM 888 N N . GLY A 1 107 ? 12.228 -5.461 -6.622 1.00 96.62 107 GLY A N 1
ATOM 889 C CA . GLY A 1 107 ? 11.950 -4.363 -7.552 1.00 96.62 107 GLY A CA 1
ATOM 890 C C . GLY A 1 107 ? 12.862 -3.152 -7.351 1.00 96.62 107 GLY A C 1
ATOM 891 O O . GLY A 1 107 ? 13.428 -2.641 -8.316 1.00 96.62 107 GLY A O 1
ATOM 892 N N . MET A 1 108 ? 13.081 -2.726 -6.103 1.00 95.88 108 MET A N 1
ATOM 893 C CA . MET A 1 108 ? 13.973 -1.602 -5.791 1.00 95.88 108 MET A CA 1
ATOM 894 C C . MET A 1 108 ? 15.435 -1.951 -6.066 1.00 95.88 108 MET A C 1
ATOM 896 O O . MET A 1 108 ? 16.180 -1.101 -6.546 1.00 95.88 108 MET A O 1
ATOM 900 N N . THR A 1 109 ? 15.829 -3.212 -5.866 1.00 95.56 109 THR A N 1
ATOM 901 C CA . THR A 1 109 ? 17.152 -3.702 -6.285 1.00 95.56 109 THR A CA 1
ATOM 902 C C . THR A 1 109 ? 17.363 -3.543 -7.794 1.00 95.56 109 THR A C 1
ATOM 904 O O . THR A 1 109 ? 18.453 -3.172 -8.224 1.00 95.56 109 THR A O 1
ATOM 907 N N . LEU A 1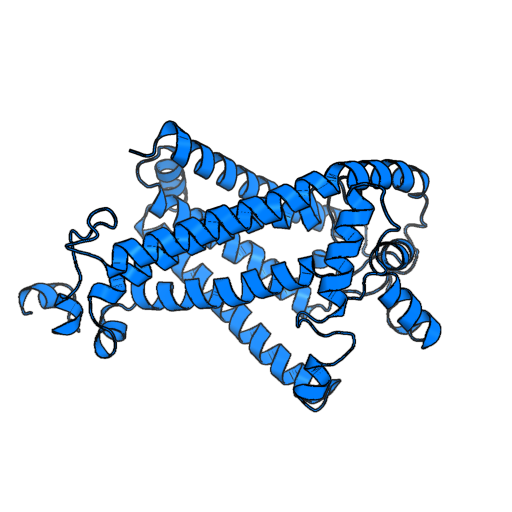 110 ? 16.332 -3.779 -8.614 1.00 93.75 110 LEU A N 1
ATOM 908 C CA . LEU A 1 110 ? 16.419 -3.567 -10.060 1.00 93.75 110 LEU A CA 1
ATOM 909 C C . LEU A 1 110 ? 16.409 -2.074 -10.428 1.00 93.75 110 LEU A C 1
ATOM 911 O O . LEU A 1 110 ? 17.239 -1.647 -11.228 1.00 93.75 110 LEU A O 1
ATOM 915 N N . LYS A 1 111 ? 15.508 -1.277 -9.832 1.00 93.56 111 LYS A N 1
ATOM 916 C CA . LYS A 1 111 ? 15.371 0.169 -10.113 1.00 93.56 111 LYS A CA 1
ATOM 917 C C . LYS A 1 111 ? 16.649 0.943 -9.780 1.00 93.56 111 LYS A C 1
ATOM 919 O O . LYS A 1 111 ? 17.042 1.828 -10.532 1.00 93.56 111 LYS A O 1
ATOM 924 N N . PHE A 1 112 ? 17.311 0.585 -8.683 1.00 94.50 112 PHE A N 1
ATOM 925 C CA . PHE A 1 112 ? 18.522 1.240 -8.191 1.00 94.50 112 PHE A CA 1
ATOM 926 C C . PHE A 1 112 ? 19.768 0.365 -8.365 1.00 94.50 112 PHE A C 1
ATOM 928 O O . PHE A 1 112 ? 20.677 0.414 -7.536 1.00 94.50 112 PHE A O 1
ATOM 935 N N . SER A 1 113 ? 19.831 -0.438 -9.433 1.00 93.94 113 SER A N 1
ATOM 936 C CA . SER A 1 113 ? 20.901 -1.424 -9.673 1.00 93.94 113 SER A CA 1
ATOM 937 C C . SER A 1 113 ? 22.321 -0.842 -9.688 1.00 93.94 113 SER A C 1
ATOM 939 O O . SER A 1 113 ? 23.284 -1.561 -9.434 1.00 93.94 113 SER A O 1
ATOM 941 N N . TYR A 1 114 ? 22.453 0.461 -9.940 1.00 90.62 114 TYR A N 1
ATOM 942 C CA . TYR A 1 114 ? 23.708 1.213 -9.911 1.00 90.62 114 TYR A CA 1
ATOM 943 C C . TYR A 1 114 ? 24.208 1.549 -8.492 1.00 90.62 114 TYR A C 1
ATOM 945 O O . TYR A 1 114 ? 25.306 2.082 -8.337 1.00 90.62 114 TYR A O 1
ATOM 953 N N . THR A 1 115 ? 23.427 1.262 -7.447 1.00 93.94 115 THR A N 1
ATOM 954 C CA . THR A 1 115 ? 23.799 1.519 -6.048 1.00 93.94 115 THR A CA 1
ATOM 955 C C . THR A 1 115 ? 24.467 0.307 -5.392 1.00 93.94 115 THR A C 1
ATOM 957 O O . THR A 1 115 ? 24.183 -0.849 -5.711 1.00 93.94 115 THR A O 1
ATOM 960 N N . ALA A 1 116 ? 25.337 0.558 -4.407 1.00 93.38 116 ALA A N 1
ATOM 961 C CA . ALA A 1 116 ? 26.039 -0.509 -3.689 1.00 93.38 116 ALA A CA 1
ATOM 962 C C . ALA A 1 116 ? 25.084 -1.422 -2.899 1.00 93.38 116 ALA A C 1
ATOM 964 O O . ALA A 1 116 ? 25.265 -2.640 -2.883 1.00 93.38 116 ALA A O 1
ATOM 965 N N . TRP A 1 117 ? 24.044 -0.859 -2.274 1.00 94.06 117 TRP A N 1
ATOM 966 C CA . TRP A 1 117 ? 23.076 -1.647 -1.507 1.00 94.06 117 TRP A CA 1
ATOM 967 C C . TRP A 1 117 ? 22.266 -2.585 -2.412 1.00 94.06 117 TRP A C 1
ATOM 969 O O . TRP A 1 117 ? 22.038 -3.734 -2.037 1.00 94.06 117 TRP A O 1
ATOM 979 N N . ALA A 1 118 ? 21.903 -2.150 -3.625 1.00 94.25 118 ALA A N 1
ATOM 980 C CA . ALA A 1 118 ? 21.208 -2.999 -4.588 1.00 94.25 118 ALA A CA 1
ATOM 981 C C . ALA A 1 118 ? 22.103 -4.154 -5.053 1.00 94.25 118 ALA A C 1
ATOM 983 O O . ALA A 1 118 ? 21.655 -5.296 -5.130 1.00 94.25 118 ALA A O 1
ATOM 984 N N . ALA A 1 119 ? 2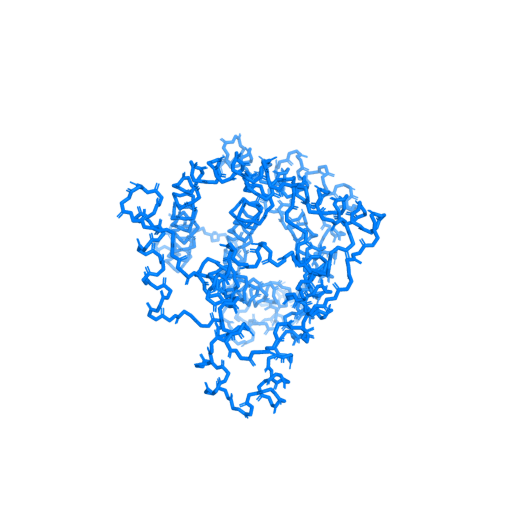3.395 -3.898 -5.283 1.00 93.81 119 ALA A N 1
ATOM 985 C CA . ALA A 1 119 ? 24.348 -4.955 -5.611 1.00 93.81 119 ALA A CA 1
ATOM 986 C C . ALA A 1 119 ? 24.473 -5.999 -4.482 1.00 93.81 119 ALA A C 1
ATOM 988 O O . ALA A 1 119 ? 24.531 -7.199 -4.761 1.00 93.81 119 ALA A O 1
ATOM 989 N N . VAL A 1 120 ? 24.469 -5.569 -3.214 1.00 95.25 120 VAL A N 1
ATOM 990 C CA . VAL A 1 120 ? 24.481 -6.478 -2.053 1.00 95.25 120 VAL A CA 1
ATOM 991 C C . VAL A 1 120 ? 23.191 -7.296 -1.977 1.00 95.25 120 VAL A C 1
ATOM 993 O O . VAL A 1 120 ? 23.266 -8.520 -1.890 1.00 95.25 120 VAL A O 1
ATOM 996 N N . LEU A 1 121 ? 22.018 -6.658 -2.068 1.00 94.75 121 LEU A N 1
ATOM 997 C CA . LEU A 1 121 ? 20.732 -7.366 -2.058 1.00 94.75 121 LEU A CA 1
ATOM 998 C C . LEU A 1 121 ? 20.625 -8.367 -3.210 1.00 94.75 121 LEU A C 1
ATOM 1000 O O . LEU A 1 121 ? 20.213 -9.503 -2.995 1.00 94.75 121 LEU A O 1
ATOM 1004 N N . SER A 1 122 ? 21.056 -7.981 -4.412 1.00 95.31 122 SER A N 1
ATOM 1005 C CA . SER A 1 122 ? 21.099 -8.867 -5.577 1.00 95.31 122 SER A CA 1
ATOM 1006 C C . SER A 1 122 ? 21.922 -10.122 -5.283 1.00 95.31 122 SER A C 1
ATOM 1008 O O . SER A 1 122 ? 21.438 -11.229 -5.500 1.00 95.31 122 SER A O 1
ATOM 1010 N N . ARG A 1 123 ? 23.117 -9.991 -4.686 1.00 95.75 123 ARG A N 1
ATOM 1011 C CA . ARG A 1 123 ? 23.940 -11.149 -4.286 1.00 95.75 123 ARG A CA 1
ATOM 1012 C C . ARG A 1 123 ? 23.261 -12.020 -3.229 1.00 95.75 123 ARG A C 1
ATOM 1014 O O . ARG A 1 123 ? 23.322 -13.239 -3.350 1.00 95.75 123 ARG A O 1
ATOM 1021 N N . LEU A 1 124 ? 22.590 -11.420 -2.242 1.00 95.31 124 LEU A N 1
ATOM 1022 C CA . LEU A 1 124 ? 21.843 -12.164 -1.217 1.00 95.31 124 LEU A CA 1
ATOM 1023 C C . LEU A 1 124 ? 20.685 -12.977 -1.811 1.00 95.31 124 LEU A C 1
ATOM 1025 O O . LEU A 1 124 ? 20.410 -14.074 -1.335 1.00 95.31 124 LEU A O 1
ATOM 1029 N N . PHE A 1 125 ? 20.043 -12.480 -2.871 1.00 94.62 125 PHE A N 1
ATOM 1030 C CA . PHE A 1 125 ? 19.024 -13.230 -3.611 1.00 94.62 125 PHE A CA 1
ATOM 1031 C C . PHE A 1 125 ? 19.597 -14.303 -4.550 1.00 94.62 125 PHE A C 1
ATOM 1033 O O . PHE A 1 125 ? 18.821 -15.094 -5.075 1.00 94.62 125 PHE A O 1
ATOM 1040 N N . GLY A 1 126 ? 20.914 -14.356 -4.780 1.00 95.12 126 GLY A N 1
ATOM 1041 C CA . GLY A 1 126 ? 21.536 -15.257 -5.762 1.00 95.12 126 GLY A CA 1
ATOM 1042 C C . GLY A 1 126 ? 21.721 -14.647 -7.160 1.00 95.12 126 GLY A C 1
ATOM 1043 O O . GLY A 1 126 ? 21.926 -15.371 -8.128 1.00 95.12 126 GLY A O 1
ATOM 1044 N N . GLY A 1 127 ? 21.662 -13.319 -7.275 1.00 94.94 127 GLY A N 1
ATOM 1045 C CA . GLY A 1 127 ? 21.827 -12.545 -8.506 1.00 94.94 127 GLY A CA 1
ATOM 1046 C C . GLY A 1 127 ? 20.518 -11.946 -9.033 1.00 94.94 127 GLY A C 1
ATOM 1047 O O . GLY A 1 127 ? 19.422 -12.292 -8.590 1.00 94.94 127 GLY A O 1
ATOM 1048 N N . PHE A 1 128 ? 20.626 -11.048 -10.020 1.00 93.31 128 PHE A N 1
ATOM 1049 C CA . PHE A 1 128 ? 19.468 -10.350 -10.601 1.00 93.31 128 PHE A CA 1
ATOM 1050 C C . PHE A 1 128 ? 18.470 -11.297 -11.273 1.00 93.31 128 PHE A C 1
ATOM 1052 O O . PHE A 1 128 ? 17.268 -11.042 -11.250 1.00 93.31 128 PHE A O 1
ATOM 1059 N N . GLU A 1 129 ? 18.953 -12.398 -11.846 1.00 95.06 129 GLU A N 1
ATOM 1060 C CA . GLU A 1 129 ? 18.090 -13.396 -12.472 1.00 95.06 129 GLU A CA 1
ATOM 1061 C C . GLU A 1 129 ? 17.203 -14.097 -11.433 1.00 95.06 129 GLU A C 1
ATOM 1063 O O . GLU A 1 129 ? 15.978 -14.126 -11.578 1.00 95.06 129 GLU A O 1
ATOM 1068 N N . VAL A 1 130 ? 17.799 -14.579 -10.337 1.00 96.81 130 VAL A N 1
ATOM 1069 C CA . VAL A 1 130 ? 17.058 -15.215 -9.237 1.00 96.81 130 VAL A CA 1
ATOM 1070 C C . VAL A 1 130 ? 16.107 -14.217 -8.580 1.00 96.81 130 VAL A C 1
ATOM 1072 O O . VAL A 1 130 ? 14.941 -14.544 -8.360 1.00 96.81 130 VAL A O 1
ATOM 1075 N N . ALA A 1 131 ? 16.547 -12.973 -8.361 1.00 96.62 131 ALA A N 1
ATOM 1076 C CA . ALA A 1 131 ? 15.678 -11.901 -7.880 1.00 96.62 131 ALA A CA 1
ATOM 1077 C C . ALA A 1 131 ? 14.459 -11.689 -8.800 1.00 96.62 131 ALA A C 1
ATOM 1079 O O . ALA A 1 131 ? 13.351 -11.485 -8.308 1.00 96.62 131 ALA A O 1
ATOM 1080 N N . GLY A 1 132 ? 14.631 -11.809 -10.121 1.00 96.75 132 GLY A N 1
ATOM 1081 C CA . GLY A 1 132 ? 13.539 -11.765 -11.095 1.00 96.75 132 GLY A CA 1
ATOM 1082 C C . GLY A 1 132 ? 12.531 -12.911 -10.940 1.00 96.75 132 GLY A C 1
ATOM 1083 O O . GLY A 1 132 ? 11.322 -12.672 -10.988 1.00 96.75 132 GLY A O 1
ATOM 1084 N N . TYR A 1 133 ? 12.989 -14.145 -10.706 1.00 97.75 133 TYR A N 1
ATOM 1085 C CA . TYR A 1 133 ? 12.093 -15.277 -10.423 1.00 97.75 133 TYR A CA 1
ATOM 1086 C C . TYR A 1 133 ? 11.347 -15.105 -9.096 1.00 97.75 133 TYR A C 1
ATOM 1088 O O . TYR A 1 133 ? 10.133 -15.309 -9.042 1.00 97.75 133 TYR A O 1
ATOM 1096 N N . VAL A 1 134 ? 12.046 -14.667 -8.046 1.00 98.31 134 VAL A N 1
ATOM 1097 C CA . VAL A 1 134 ? 11.454 -14.379 -6.731 1.00 98.31 134 VAL A CA 1
ATOM 1098 C C . VAL A 1 134 ? 10.397 -13.275 -6.838 1.00 98.31 134 VAL A C 1
ATOM 1100 O O . VAL A 1 134 ? 9.301 -13.419 -6.294 1.00 98.31 134 VAL A O 1
ATOM 1103 N N . HIS A 1 135 ? 10.678 -12.211 -7.596 1.00 98.44 135 HIS A N 1
ATOM 1104 C CA . HIS A 1 135 ? 9.733 -11.124 -7.853 1.00 98.44 135 HIS A CA 1
ATOM 1105 C C . HIS A 1 135 ? 8.446 -11.640 -8.505 1.00 98.44 135 HIS A C 1
ATOM 1107 O O . HIS A 1 135 ? 7.344 -11.374 -8.032 1.00 98.44 135 HIS A O 1
ATOM 1113 N N . ARG A 1 136 ? 8.579 -12.439 -9.569 1.00 98.19 136 ARG A N 1
ATOM 1114 C CA . ARG A 1 136 ? 7.450 -13.036 -10.298 1.00 98.19 136 ARG A CA 1
ATOM 1115 C C . ARG A 1 136 ? 6.623 -13.975 -9.422 1.00 98.19 136 ARG A C 1
ATOM 1117 O O . ARG A 1 136 ? 5.397 -13.933 -9.476 1.00 98.19 136 ARG A O 1
ATOM 1124 N N . PHE A 1 137 ? 7.267 -14.781 -8.579 1.00 98.31 137 PHE A N 1
ATOM 1125 C CA . PHE A 1 137 ? 6.565 -15.634 -7.620 1.00 98.31 137 PHE A CA 1
ATOM 1126 C C . PHE A 1 137 ? 5.757 -14.807 -6.607 1.00 98.31 137 PHE A C 1
ATOM 1128 O O . PHE A 1 137 ? 4.569 -15.062 -6.404 1.00 98.31 137 PHE A O 1
ATOM 1135 N N . ALA A 1 138 ? 6.356 -13.760 -6.032 1.00 98.62 138 ALA A N 1
ATOM 1136 C CA . ALA A 1 138 ? 5.651 -12.852 -5.131 1.00 98.62 138 ALA A CA 1
ATOM 1137 C C . ALA A 1 138 ? 4.506 -12.096 -5.838 1.00 98.62 138 ALA A C 1
ATOM 1139 O O . ALA A 1 138 ? 3.449 -11.880 -5.240 1.00 98.62 138 ALA A O 1
ATOM 1140 N N . ALA A 1 139 ? 4.658 -11.769 -7.127 1.00 98.44 139 ALA A N 1
ATOM 1141 C CA . ALA A 1 139 ? 3.603 -11.166 -7.944 1.00 98.44 139 ALA A CA 1
ATOM 1142 C C . ALA A 1 139 ? 2.412 -12.118 -8.144 1.00 98.44 139 ALA A C 1
ATOM 1144 O O . ALA A 1 139 ? 1.258 -11.685 -8.078 1.00 98.44 139 ALA A O 1
ATOM 1145 N N . LEU A 1 140 ? 2.662 -13.420 -8.327 1.00 98.38 140 LEU A N 1
ATOM 1146 C CA . LEU A 1 140 ? 1.602 -14.432 -8.384 1.00 98.38 140 LEU A CA 1
ATOM 1147 C C . LEU A 1 140 ? 0.858 -14.543 -7.048 1.00 98.38 140 LEU A C 1
ATOM 1149 O O . LEU A 1 140 ? -0.371 -14.605 -7.045 1.00 98.38 140 LEU A O 1
ATOM 1153 N N . MET A 1 141 ? 1.569 -14.499 -5.915 1.00 98.31 141 MET A N 1
ATOM 1154 C CA . MET A 1 141 ? 0.935 -14.468 -4.589 1.00 98.31 141 MET A CA 1
ATOM 1155 C C . MET A 1 141 ? 0.047 -13.228 -4.412 1.00 98.31 141 MET A C 1
ATOM 1157 O O . MET A 1 141 ? -1.102 -13.357 -3.989 1.00 98.31 141 MET A O 1
ATOM 1161 N N . MET A 1 142 ? 0.542 -12.042 -4.787 1.00 98.25 142 MET A N 1
ATOM 1162 C CA . MET A 1 142 ? -0.228 -10.792 -4.736 1.00 98.25 142 MET A CA 1
ATOM 1163 C C . MET A 1 142 ? -1.468 -10.848 -5.639 1.00 98.25 142 MET A C 1
ATOM 1165 O O . MET A 1 142 ? -2.564 -10.469 -5.228 1.00 98.25 142 MET A O 1
ATOM 1169 N N . THR A 1 143 ? -1.325 -11.399 -6.846 1.00 98.00 143 THR A N 1
ATOM 1170 C CA . THR A 1 143 ? -2.451 -11.623 -7.764 1.00 98.00 143 THR A CA 1
ATOM 1171 C C . THR A 1 143 ? -3.480 -12.572 -7.148 1.00 98.00 143 THR A C 1
ATOM 1173 O O . THR A 1 143 ? -4.678 -12.299 -7.192 1.00 98.00 143 THR A O 1
ATOM 1176 N N . GLY A 1 144 ? -3.030 -13.654 -6.506 1.00 98.06 144 GLY A N 1
ATOM 1177 C CA . GLY A 1 144 ? -3.894 -14.584 -5.779 1.00 98.06 144 GLY A CA 1
ATOM 1178 C C . GLY A 1 144 ? -4.662 -13.919 -4.633 1.00 98.06 144 GLY A C 1
ATOM 1179 O O . GLY A 1 144 ? -5.858 -14.174 -4.474 1.00 98.06 144 GLY A O 1
ATOM 1180 N N . ILE A 1 145 ? -4.021 -13.021 -3.876 1.00 98.00 145 ILE A N 1
ATOM 1181 C CA . ILE A 1 145 ? -4.685 -12.210 -2.841 1.00 98.00 145 ILE A CA 1
ATOM 1182 C C . ILE A 1 145 ? -5.765 -11.328 -3.463 1.00 98.00 145 ILE A C 1
ATOM 1184 O O . ILE A 1 145 ? -6.899 -11.337 -2.985 1.00 98.00 145 ILE A O 1
ATOM 1188 N N . PHE A 1 146 ? -5.436 -10.604 -4.536 1.00 97.62 146 PHE A N 1
ATOM 1189 C CA . PHE A 1 146 ? -6.380 -9.720 -5.217 1.00 97.62 146 PHE A CA 1
ATOM 1190 C C . PHE A 1 146 ? -7.603 -10.494 -5.721 1.00 97.62 146 PHE A C 1
ATOM 1192 O O . PHE A 1 146 ? -8.734 -10.129 -5.410 1.00 97.62 146 PHE A O 1
ATOM 1199 N N . VAL A 1 147 ? -7.397 -11.622 -6.409 1.00 97.81 147 VAL A N 1
ATOM 1200 C CA . VAL A 1 147 ? -8.488 -12.493 -6.877 1.00 97.81 147 VAL A CA 1
ATOM 1201 C C . VAL A 1 147 ? -9.317 -13.026 -5.708 1.00 97.81 147 VAL A C 1
ATOM 1203 O O . VAL A 1 147 ? -10.546 -12.982 -5.763 1.00 97.81 147 VAL A O 1
ATOM 1206 N N . THR A 1 148 ? -8.674 -13.483 -4.629 1.00 98.38 148 THR A N 1
ATOM 1207 C CA . THR A 1 148 ? -9.378 -13.977 -3.434 1.00 98.38 148 THR A CA 1
ATOM 1208 C C . THR A 1 148 ? -10.243 -12.887 -2.808 1.00 98.38 148 THR A C 1
ATOM 1210 O O . THR A 1 148 ? -11.381 -13.153 -2.427 1.00 98.38 148 THR A O 1
ATOM 1213 N N . HIS A 1 149 ? -9.738 -11.654 -2.749 1.00 97.38 149 HIS A N 1
ATOM 1214 C CA . HIS A 1 149 ? -10.478 -10.502 -2.243 1.00 97.38 149 HIS A CA 1
ATOM 1215 C C . HIS A 1 149 ? -11.688 -10.164 -3.120 1.00 97.38 149 HIS A C 1
ATOM 1217 O O . HIS A 1 149 ? -12.790 -9.990 -2.605 1.00 97.38 149 HIS A O 1
ATOM 1223 N N . ILE A 1 150 ? -11.533 -10.159 -4.449 1.00 97.06 150 ILE A N 1
ATOM 1224 C CA . ILE A 1 150 ? -12.665 -9.980 -5.371 1.00 97.06 150 ILE A CA 1
ATOM 1225 C C . ILE A 1 150 ? -13.722 -11.064 -5.143 1.00 97.06 150 ILE A C 1
ATOM 1227 O O . ILE A 1 150 ? -14.904 -10.751 -4.993 1.00 97.06 150 ILE A O 1
ATOM 1231 N N . VAL A 1 151 ? -13.314 -12.333 -5.056 1.00 97.81 151 VAL A N 1
ATOM 1232 C CA . VAL A 1 151 ? -14.233 -13.447 -4.782 1.00 97.81 151 VAL A CA 1
ATOM 1233 C C . VAL A 1 151 ? -14.936 -13.269 -3.433 1.00 97.81 151 VAL A C 1
ATOM 1235 O O . VAL A 1 151 ? -16.144 -13.499 -3.352 1.00 97.81 151 VAL A O 1
ATOM 1238 N N . ASP A 1 152 ? -14.235 -12.821 -2.390 1.00 96.69 152 ASP A N 1
ATOM 1239 C CA . ASP A 1 152 ? -14.845 -12.514 -1.093 1.00 96.69 152 ASP A CA 1
ATOM 1240 C C . ASP A 1 152 ? -15.901 -11.404 -1.201 1.00 96.69 152 ASP A C 1
ATOM 1242 O O . ASP A 1 152 ? -17.010 -11.572 -0.695 1.00 96.69 152 ASP A O 1
ATOM 1246 N N . LEU A 1 153 ? -15.640 -10.329 -1.954 1.00 95.25 153 LEU A N 1
ATOM 1247 C CA . LEU A 1 153 ? -16.632 -9.274 -2.201 1.00 95.25 153 LEU A CA 1
ATOM 1248 C C . LEU A 1 153 ? -17.901 -9.820 -2.871 1.00 95.25 153 LEU A C 1
ATOM 1250 O O . LEU A 1 153 ? -19.009 -9.496 -2.440 1.00 95.25 153 LEU A O 1
ATOM 1254 N N . PHE A 1 154 ? -17.769 -10.696 -3.874 1.00 96.69 154 PHE A N 1
ATOM 1255 C CA . PHE A 1 154 ? -18.924 -11.358 -4.495 1.00 96.69 154 PHE A CA 1
ATOM 1256 C C . PHE A 1 154 ? -19.671 -12.272 -3.512 1.00 96.69 154 PHE A C 1
ATOM 1258 O O . PHE A 1 154 ? -20.908 -12.308 -3.515 1.00 96.69 154 PHE A O 1
ATOM 1265 N N . ARG A 1 155 ? -18.947 -12.995 -2.647 1.00 96.50 155 ARG A N 1
ATOM 1266 C CA . ARG A 1 155 ? -19.545 -13.851 -1.610 1.00 96.50 155 ARG A CA 1
ATOM 1267 C C . ARG A 1 155 ? -20.317 -13.031 -0.582 1.00 96.50 155 ARG A C 1
ATOM 1269 O O . ARG A 1 155 ? -21.472 -13.363 -0.321 1.00 96.50 155 ARG A O 1
ATOM 1276 N N . ARG A 1 156 ? -19.729 -11.953 -0.059 1.00 94.00 156 ARG A N 1
ATOM 1277 C CA . ARG A 1 156 ? -20.370 -11.021 0.885 1.00 94.00 156 ARG A CA 1
ATOM 1278 C C . ARG A 1 156 ? -21.592 -10.357 0.261 1.00 94.00 156 ARG A C 1
ATOM 1280 O O . ARG A 1 156 ? -22.665 -10.356 0.859 1.00 94.00 156 ARG A O 1
ATOM 1287 N N . LYS A 1 157 ? -21.481 -9.910 -0.995 1.00 95.06 157 LYS A N 1
ATOM 1288 C CA . LYS A 1 157 ? -22.617 -9.392 -1.771 1.00 95.06 157 LYS A CA 1
ATOM 1289 C C . LYS A 1 157 ? -23.774 -10.389 -1.825 1.00 95.06 157 LYS A C 1
ATOM 1291 O O . LYS A 1 157 ? -24.921 -9.975 -1.724 1.00 95.06 157 LYS A O 1
ATOM 1296 N N . LYS A 1 158 ? -23.509 -11.688 -2.012 1.00 94.88 158 LYS A N 1
ATOM 1297 C CA . LYS A 1 158 ? -24.563 -12.715 -2.103 1.00 94.88 158 LYS A CA 1
ATOM 1298 C C . LYS A 1 158 ? -25.129 -13.108 -0.734 1.00 94.88 158 LYS A C 1
ATOM 1300 O O . LYS A 1 158 ? -26.336 -13.283 -0.631 1.00 94.88 158 LYS A O 1
ATOM 1305 N N . LYS A 1 159 ? -24.271 -13.288 0.273 1.00 94.38 159 LYS A N 1
ATOM 1306 C CA . LYS A 1 159 ? -24.637 -13.868 1.574 1.00 94.38 159 LYS A CA 1
ATOM 1307 C C . LYS A 1 159 ? -25.137 -12.834 2.582 1.00 94.38 159 LYS A C 1
ATOM 1309 O O . LYS A 1 159 ? -26.118 -13.104 3.263 1.00 94.38 159 LYS A O 1
ATOM 1314 N N . ASP A 1 160 ? -24.467 -11.689 2.667 1.00 92.00 160 ASP A N 1
ATOM 1315 C CA . ASP A 1 160 ? -24.661 -10.743 3.770 1.00 92.00 160 ASP A CA 1
ATOM 1316 C C . ASP A 1 160 ? -25.559 -9.563 3.358 1.00 92.00 160 ASP A C 1
ATOM 1318 O O . ASP A 1 160 ? -26.333 -9.070 4.171 1.00 92.00 160 ASP A O 1
ATOM 1322 N N . TYR A 1 161 ? -25.492 -9.129 2.090 1.00 93.75 161 TYR A N 1
ATOM 1323 C CA . TYR A 1 161 ? -26.200 -7.925 1.612 1.00 93.75 161 TYR A CA 1
ATOM 1324 C C . TYR A 1 161 ? -27.268 -8.181 0.531 1.00 93.75 161 TYR A C 1
ATOM 1326 O O . TYR A 1 161 ? -28.096 -7.313 0.260 1.00 93.75 161 TYR A O 1
ATOM 1334 N N . GLY A 1 162 ? -27.235 -9.326 -0.154 1.00 94.50 162 GLY A N 1
ATOM 1335 C CA . GLY A 1 162 ? -28.114 -9.675 -1.284 1.00 94.50 162 GLY A CA 1
ATOM 1336 C C . GLY A 1 162 ? -27.826 -8.931 -2.605 1.00 94.50 162 GLY A C 1
ATOM 1337 O O . GLY A 1 162 ? -27.818 -9.541 -3.682 1.00 94.50 162 GLY A O 1
ATOM 1338 N N . SER A 1 163 ? -27.537 -7.625 -2.559 1.00 95.06 163 SER A N 1
ATOM 1339 C CA . SER A 1 163 ? -27.278 -6.782 -3.737 1.00 95.06 163 SER A CA 1
ATOM 1340 C C . SER A 1 163 ? -26.021 -5.912 -3.595 1.00 95.06 163 SER A C 1
ATOM 1342 O O . SER A 1 163 ? -25.567 -5.616 -2.491 1.00 95.06 163 SER A O 1
ATOM 1344 N N . TRP A 1 164 ? -25.454 -5.485 -4.733 1.00 94.75 164 TRP A N 1
ATOM 1345 C CA . TRP A 1 164 ? -24.339 -4.528 -4.745 1.00 94.75 164 TRP A CA 1
ATOM 1346 C C . TRP A 1 164 ? -24.747 -3.187 -4.148 1.00 94.75 164 TRP A C 1
ATOM 1348 O O . TRP A 1 164 ? -23.987 -2.623 -3.371 1.00 94.75 164 TRP A O 1
ATOM 1358 N N . TRP A 1 165 ? -25.956 -2.713 -4.465 1.00 94.06 165 TRP A N 1
ATOM 1359 C CA . TRP A 1 165 ? -26.483 -1.467 -3.919 1.00 94.06 165 TRP A CA 1
ATOM 1360 C C . TRP A 1 165 ? -26.514 -1.509 -2.391 1.00 94.06 165 TRP A C 1
ATOM 1362 O O . TRP A 1 165 ? -25.877 -0.680 -1.755 1.00 94.06 165 TRP A O 1
ATOM 1372 N N . ALA A 1 166 ? -27.122 -2.548 -1.808 1.00 94.38 166 ALA A N 1
ATOM 1373 C CA . ALA A 1 166 ? -27.183 -2.715 -0.357 1.00 94.38 166 ALA A CA 1
ATOM 1374 C C . ALA A 1 166 ? -25.792 -2.771 0.296 1.00 94.38 166 ALA A C 1
ATOM 1376 O O . ALA A 1 166 ? -25.582 -2.145 1.330 1.00 94.38 166 ALA A O 1
ATOM 1377 N N . MET A 1 167 ? -24.822 -3.467 -0.310 1.00 94.19 167 MET A N 1
ATOM 1378 C CA . MET A 1 167 ? -23.453 -3.523 0.218 1.00 94.19 167 MET A CA 1
ATOM 1379 C C . MET A 1 167 ? -22.761 -2.155 0.173 1.00 94.19 167 MET A C 1
ATOM 1381 O O . MET A 1 167 ? -22.161 -1.727 1.160 1.00 94.19 167 MET A O 1
ATOM 1385 N N . LEU A 1 168 ? -22.861 -1.464 -0.963 1.00 93.62 168 LEU A N 1
ATOM 1386 C CA . LEU A 1 168 ? -22.156 -0.211 -1.231 1.00 93.62 168 LEU A CA 1
ATOM 1387 C C . LEU A 1 168 ? -22.793 1.007 -0.545 1.00 93.62 168 LEU A C 1
ATOM 1389 O O . LEU A 1 168 ? -22.096 1.999 -0.333 1.00 93.62 168 LEU A O 1
ATOM 1393 N N . THR A 1 169 ? -24.068 0.938 -0.154 1.00 91.75 169 THR A N 1
ATOM 1394 C CA . THR A 1 169 ? -24.756 1.993 0.613 1.00 91.75 169 THR A CA 1
ATOM 1395 C C . THR A 1 169 ? -24.951 1.647 2.091 1.00 91.75 169 THR A C 1
ATOM 1397 O O . THR A 1 169 ? -25.584 2.415 2.813 1.00 91.75 169 THR A O 1
ATOM 1400 N N . SER A 1 170 ? -24.447 0.499 2.554 1.00 90.25 170 SER A N 1
ATOM 1401 C CA . SER A 1 170 ? -24.514 0.112 3.968 1.00 90.25 170 SER A CA 1
ATOM 1402 C C . SER A 1 170 ? -23.634 0.997 4.859 1.00 90.25 170 SER A C 1
ATOM 1404 O O . SER A 1 170 ? -22.715 1.672 4.389 1.00 90.25 170 SER A O 1
ATOM 1406 N N . ALA A 1 171 ? -23.862 0.933 6.173 1.00 85.25 171 ALA A N 1
ATOM 1407 C CA . ALA A 1 171 ? -22.996 1.575 7.166 1.00 85.25 171 ALA A CA 1
ATOM 1408 C C . ALA A 1 171 ? -21.542 1.050 7.137 1.00 85.25 171 ALA A C 1
ATOM 1410 O O . ALA A 1 171 ? -20.624 1.763 7.541 1.00 85.25 171 ALA A O 1
ATOM 1411 N N . ASP A 1 172 ? -21.325 -0.155 6.597 1.00 86.62 172 ASP A N 1
ATOM 1412 C CA . ASP A 1 172 ? -20.014 -0.802 6.462 1.00 86.62 172 ASP A CA 1
ATOM 1413 C C . ASP A 1 172 ? -19.326 -0.510 5.120 1.00 86.62 172 ASP A C 1
ATOM 1415 O O . ASP A 1 172 ? -18.338 -1.167 4.769 1.00 86.62 172 ASP A O 1
ATOM 1419 N N . THR A 1 173 ? -19.852 0.437 4.338 1.00 92.38 173 THR A N 1
ATOM 1420 C CA . THR A 1 173 ? -19.334 0.730 3.003 1.00 92.38 173 THR A CA 1
ATOM 1421 C C . THR A 1 173 ? -17.877 1.183 3.033 1.00 92.38 173 THR A C 1
ATOM 1423 O O . THR A 1 173 ? -17.473 2.041 3.824 1.00 92.38 173 THR A O 1
ATOM 1426 N N . MET A 1 174 ? -17.092 0.629 2.109 1.00 93.75 174 MET A N 1
ATOM 1427 C CA . MET A 1 174 ? -15.747 1.119 1.827 1.00 93.75 174 MET A CA 1
ATOM 1428 C C . MET A 1 174 ? -15.767 2.350 0.927 1.00 93.75 174 MET A C 1
ATOM 1430 O O . MET A 1 174 ? -14.779 3.073 0.916 1.00 93.75 174 MET A O 1
ATOM 1434 N N . LEU A 1 175 ? -16.862 2.623 0.201 1.00 94.81 175 LEU A N 1
ATOM 1435 C CA . LEU A 1 175 ? -16.926 3.777 -0.694 1.00 94.81 175 LEU A CA 1
ATOM 1436 C C . LEU A 1 175 ? -16.776 5.090 0.092 1.00 94.81 175 LEU A C 1
ATOM 1438 O O . LEU A 1 175 ? -17.346 5.227 1.185 1.00 94.81 175 LEU A O 1
ATOM 1442 N N . PRO A 1 176 ? -16.049 6.077 -0.460 1.00 93.81 176 PRO A N 1
ATOM 1443 C CA . PRO A 1 176 ? -16.103 7.439 0.042 1.00 93.81 176 PRO A CA 1
ATOM 1444 C C . PRO A 1 176 ? -17.531 7.982 -0.065 1.00 93.81 176 PRO A C 1
ATOM 1446 O O . PRO A 1 176 ? -18.196 7.868 -1.093 1.00 93.81 176 PRO A O 1
ATOM 1449 N N . THR A 1 177 ? -18.007 8.581 1.017 1.00 94.00 177 THR A N 1
ATOM 1450 C CA . THR A 1 177 ? -19.343 9.155 1.167 1.00 94.00 177 THR A CA 1
ATOM 1451 C C . THR A 1 177 ? -19.240 10.629 1.540 1.00 94.00 177 THR A C 1
ATOM 1453 O O . THR A 1 177 ? -18.180 11.129 1.920 1.00 94.00 177 THR A O 1
ATOM 1456 N N . LYS A 1 178 ? -20.374 11.340 1.528 1.00 94.06 178 LYS A N 1
ATOM 1457 C CA . LYS A 1 178 ? -20.428 12.718 2.039 1.00 94.06 178 LYS A CA 1
ATOM 1458 C C . LYS A 1 178 ? -19.963 12.812 3.496 1.00 94.06 178 LYS A C 1
ATOM 1460 O O . LYS A 1 178 ? -19.376 13.826 3.861 1.00 94.06 178 LYS A O 1
ATOM 1465 N N . LYS A 1 179 ? -20.187 11.785 4.326 1.00 93.19 179 LYS A N 1
ATOM 1466 C CA . LYS A 1 179 ? -19.702 11.767 5.713 1.00 93.19 179 LYS A CA 1
ATOM 1467 C C . LYS A 1 179 ? -18.177 11.820 5.771 1.00 93.19 179 LYS A C 1
ATOM 1469 O O . LYS A 1 179 ? -17.653 12.560 6.590 1.00 93.19 179 LYS A O 1
ATOM 1474 N N . ASP A 1 180 ? -17.478 11.113 4.886 1.00 95.50 180 ASP A N 1
ATOM 1475 C CA . ASP A 1 180 ? -16.012 11.091 4.880 1.00 95.50 180 ASP A CA 1
ATOM 1476 C C . ASP A 1 180 ? -15.431 12.491 4.642 1.00 95.50 180 ASP A C 1
ATOM 1478 O O . ASP A 1 180 ? -14.467 12.871 5.297 1.00 95.50 180 ASP A O 1
ATOM 1482 N N . TRP A 1 181 ? -16.067 13.307 3.792 1.00 95.31 181 TRP A N 1
ATOM 1483 C CA . TRP A 1 181 ? -15.681 14.712 3.613 1.00 95.31 181 TRP A CA 1
ATOM 1484 C C . TRP A 1 181 ? -15.873 15.549 4.887 1.00 95.31 181 TRP A C 1
ATOM 1486 O O . TRP A 1 181 ? -14.993 16.324 5.267 1.00 95.31 181 TRP A O 1
ATOM 1496 N N . HIS A 1 182 ? -16.999 15.372 5.585 1.00 96.12 182 HIS A N 1
ATOM 1497 C CA . HIS A 1 182 ? -17.232 16.039 6.870 1.00 96.12 182 HIS A CA 1
ATOM 1498 C C . HIS A 1 182 ? -16.232 15.578 7.931 1.00 96.12 182 HIS A C 1
ATOM 1500 O O . HIS A 1 182 ? -15.748 16.405 8.704 1.00 96.12 182 HIS A O 1
ATOM 1506 N N . ASP A 1 183 ? -15.891 14.288 7.943 1.00 96.44 183 ASP A N 1
ATOM 1507 C CA . ASP A 1 183 ? -14.896 13.727 8.847 1.00 96.44 183 ASP A CA 1
ATOM 1508 C C . ASP A 1 183 ? -13.504 14.299 8.530 1.00 96.44 183 ASP A C 1
ATOM 1510 O O . ASP A 1 183 ? -12.832 14.710 9.464 1.00 96.44 183 ASP A O 1
ATOM 1514 N N . VAL A 1 184 ? -13.104 14.459 7.259 1.00 96.12 184 VAL A N 1
ATOM 1515 C CA . VAL A 1 184 ? -11.844 15.138 6.873 1.00 96.12 184 VAL A CA 1
ATOM 1516 C C . VAL A 1 184 ? -11.791 16.565 7.422 1.00 96.12 184 VAL A C 1
ATOM 1518 O O . VAL A 1 184 ? -10.839 16.934 8.113 1.00 96.12 184 VAL A O 1
ATOM 1521 N N . VAL A 1 185 ? -12.816 17.378 7.147 1.00 96.44 185 VAL A N 1
ATOM 1522 C CA . VAL A 1 185 ? -12.872 18.773 7.617 1.00 96.44 185 VAL A CA 1
ATOM 1523 C C . VAL A 1 185 ? -12.892 18.831 9.146 1.00 96.44 185 VAL A C 1
ATOM 1525 O O . VAL A 1 185 ? -12.211 19.663 9.750 1.00 96.44 185 VAL A O 1
ATOM 1528 N N . GLY A 1 186 ? -13.650 17.939 9.783 1.00 97.12 186 GLY A N 1
ATOM 1529 C CA . GLY A 1 186 ? -13.714 17.800 11.233 1.00 97.12 186 GLY A CA 1
ATOM 1530 C C . GLY A 1 186 ? -12.365 17.416 11.837 1.00 97.12 186 GLY A C 1
ATOM 1531 O O . GLY A 1 186 ? -11.955 18.018 12.826 1.00 97.12 186 GLY A O 1
ATOM 1532 N N . SER A 1 187 ? -11.634 16.487 11.220 1.00 96.12 187 SER A N 1
ATOM 1533 C CA . SER A 1 187 ? -10.293 16.085 11.646 1.00 96.12 187 SER A CA 1
ATOM 1534 C C . SER A 1 187 ? -9.306 17.231 11.519 1.00 96.12 187 SER A C 1
ATOM 1536 O O . SER A 1 187 ? -8.577 17.479 12.470 1.00 96.12 187 SER A O 1
ATOM 1538 N N . ILE A 1 188 ? -9.326 17.987 10.415 1.00 95.75 188 ILE A N 1
ATOM 1539 C CA . ILE A 1 188 ? -8.469 19.170 10.253 1.00 95.75 188 ILE A CA 1
ATOM 1540 C C . ILE A 1 188 ? -8.761 20.189 11.358 1.00 95.75 188 ILE A C 1
ATOM 1542 O O . ILE A 1 188 ? -7.835 20.631 12.036 1.00 95.75 188 ILE A O 1
ATOM 1546 N N . LYS A 1 189 ? -10.040 20.519 11.603 1.00 96.25 189 LYS A N 1
ATOM 1547 C CA . LYS A 1 189 ? -10.441 21.407 12.709 1.00 96.25 189 LYS A CA 1
ATOM 1548 C C . LYS A 1 189 ? -9.963 20.870 14.055 1.00 96.25 189 LYS A C 1
ATOM 1550 O O . LYS A 1 189 ? -9.430 21.631 14.857 1.00 96.25 189 LYS A O 1
ATOM 1555 N N . TRP A 1 190 ? -10.119 19.573 14.299 1.00 95.56 190 TRP A N 1
ATOM 1556 C CA . TRP A 1 190 ? -9.669 18.928 15.526 1.00 95.56 190 TRP A CA 1
ATOM 1557 C C . TRP A 1 190 ? -8.149 19.004 15.694 1.00 95.56 190 TRP A C 1
ATOM 1559 O O . TRP A 1 190 ? -7.688 19.373 16.776 1.00 95.56 190 TRP A O 1
ATOM 1569 N N . PHE A 1 191 ? -7.367 18.736 14.648 1.00 94.44 191 PHE A N 1
ATOM 1570 C CA . PHE A 1 191 ? -5.905 18.832 14.667 1.00 94.44 191 PHE A CA 1
ATOM 1571 C C . PHE A 1 191 ? -5.429 20.224 15.095 1.00 94.44 191 PHE A C 1
ATOM 1573 O O . PHE A 1 191 ? -4.541 20.329 15.936 1.00 94.44 191 PHE A O 1
ATOM 1580 N N . VAL A 1 192 ? -6.092 21.286 14.623 1.00 93.94 192 VAL A N 1
ATOM 1581 C CA . VAL A 1 192 ? -5.750 22.682 14.960 1.00 93.94 192 VAL A CA 1
ATOM 1582 C C . VAL A 1 192 ? -6.528 23.257 16.154 1.00 93.94 192 VAL A C 1
ATOM 1584 O O . VAL A 1 192 ? -6.620 24.472 16.301 1.00 93.94 192 VAL A O 1
ATOM 1587 N N . ASN A 1 193 ? -7.101 22.407 17.015 1.00 93.06 193 ASN A N 1
ATOM 1588 C CA . ASN A 1 193 ? -7.868 22.803 18.213 1.00 93.06 193 ASN A CA 1
ATOM 1589 C C . ASN A 1 193 ? -9.127 23.663 17.956 1.00 93.06 193 ASN A C 1
ATOM 1591 O O . ASN A 1 193 ? -9.610 24.335 18.860 1.00 93.06 193 ASN A O 1
ATOM 1595 N N . LYS A 1 194 ? -9.703 23.610 16.752 1.00 95.00 194 LYS A N 1
ATOM 1596 C CA . LYS A 1 194 ? -10.910 24.357 16.342 1.00 95.00 194 LYS A CA 1
ATOM 1597 C C . LYS A 1 194 ? -12.192 23.514 16.318 1.00 95.00 194 LYS A C 1
ATOM 1599 O O . LYS A 1 194 ? -13.193 23.928 15.737 1.00 95.00 194 LYS A O 1
ATOM 1604 N N . GLY A 1 195 ? -12.173 22.313 16.889 1.00 94.44 195 GLY A N 1
ATOM 1605 C CA . GLY A 1 195 ? -13.347 21.444 16.947 1.00 94.44 195 GLY A CA 1
ATOM 1606 C C . GLY A 1 195 ? -13.108 20.146 17.719 1.00 94.44 195 GLY A C 1
ATOM 1607 O O . GLY A 1 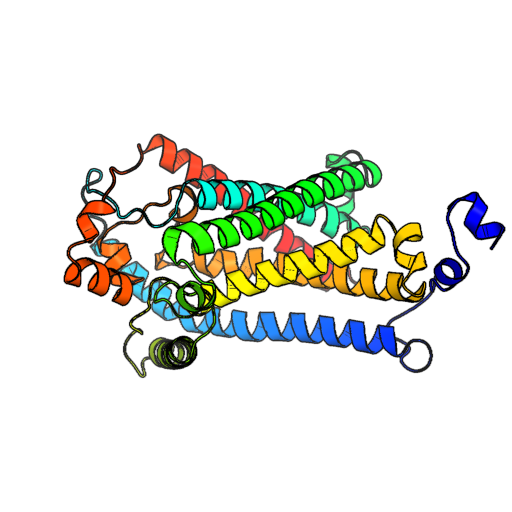195 ? -11.955 19.810 18.017 1.00 94.44 195 GLY A O 1
ATOM 1608 N N . PRO A 1 196 ? -14.185 19.416 18.054 1.00 94.94 196 PRO A N 1
ATOM 1609 C CA . PRO A 1 196 ? -14.088 18.105 18.681 1.00 94.94 196 PRO A CA 1
ATOM 1610 C C . PRO A 1 196 ? -13.560 17.056 17.694 1.00 94.94 196 PRO A C 1
ATOM 1612 O O . PRO A 1 196 ? -13.646 17.227 16.477 1.00 94.94 196 PRO A O 1
ATOM 1615 N N . ARG A 1 197 ? -13.044 15.941 18.224 1.00 93.50 197 ARG A N 1
ATOM 1616 C CA . ARG A 1 197 ? -12.674 14.780 17.405 1.00 93.50 197 ARG A CA 1
ATOM 1617 C C . ARG A 1 197 ? -13.926 14.247 16.685 1.00 93.50 197 ARG A C 1
ATOM 1619 O O . ARG A 1 197 ? -14.950 14.077 17.351 1.00 93.50 197 ARG A O 1
ATOM 1626 N N . PRO A 1 198 ? -13.870 13.963 15.371 1.00 95.50 198 PRO A N 1
ATOM 1627 C CA . PRO A 1 198 ? -15.021 13.430 14.651 1.00 95.50 198 PRO A CA 1
ATOM 1628 C C . PRO A 1 198 ? -15.501 12.082 15.190 1.00 95.50 198 PRO A C 1
ATOM 1630 O O . PRO A 1 198 ? -14.718 11.257 15.668 1.00 95.50 198 PRO A O 1
ATOM 1633 N N . GLN A 1 199 ? -16.803 11.850 15.046 1.00 94.50 199 GLN A N 1
ATOM 1634 C CA . GLN A 1 199 ? -17.456 10.584 15.367 1.00 94.50 199 GLN A CA 1
ATOM 1635 C C . GLN A 1 199 ? -17.225 9.592 14.221 1.00 94.50 199 GLN A C 1
ATOM 1637 O O . GLN A 1 199 ? -18.069 9.425 13.333 1.00 94.50 199 GLN A O 1
ATOM 1642 N N . TYR A 1 200 ? -16.031 8.998 14.189 1.00 95.12 200 TYR A N 1
ATOM 1643 C CA . TYR A 1 200 ? -15.647 8.064 13.134 1.00 95.12 200 TYR A CA 1
ATOM 1644 C C . TYR A 1 200 ? -16.505 6.792 13.169 1.00 95.12 200 TYR A C 1
ATOM 1646 O O . TYR A 1 200 ? -16.823 6.264 14.238 1.00 95.12 200 TYR A O 1
ATOM 1654 N N . GLY A 1 201 ? -16.869 6.311 11.978 1.00 93.38 201 GLY A N 1
ATOM 1655 C CA . GLY A 1 201 ? -17.546 5.028 11.786 1.00 93.38 201 GLY A CA 1
ATOM 1656 C C . GLY A 1 201 ? -16.579 3.849 11.784 1.00 93.38 201 GLY A C 1
ATOM 1657 O O . GLY A 1 201 ? -15.398 4.000 12.101 1.00 93.38 201 GLY A O 1
ATOM 1658 N N . ARG A 1 202 ? -17.083 2.683 11.360 1.00 92.81 202 ARG A N 1
ATOM 1659 C CA . ARG A 1 202 ? -16.300 1.445 11.223 1.00 92.81 202 ARG A CA 1
ATOM 1660 C C . ARG A 1 202 ? -15.019 1.654 10.417 1.00 92.81 202 ARG A C 1
ATOM 1662 O O . ARG A 1 202 ? -13.932 1.255 10.851 1.00 92.81 202 ARG A O 1
ATOM 1669 N N . TRP A 1 203 ? -15.158 2.340 9.285 1.00 94.88 203 TRP A N 1
ATOM 1670 C CA . TRP A 1 203 ? -14.061 2.758 8.420 1.00 94.88 203 TRP A CA 1
ATOM 1671 C C . TRP A 1 203 ? -13.892 4.268 8.482 1.00 94.88 203 TRP A C 1
ATOM 1673 O O . TRP A 1 203 ? -14.847 5.017 8.273 1.00 94.88 203 TRP A O 1
ATOM 1683 N N . THR A 1 204 ? -12.676 4.716 8.767 1.00 94.38 204 THR A N 1
ATOM 1684 C CA . THR A 1 204 ? -12.318 6.135 8.686 1.00 94.38 204 THR A CA 1
ATOM 1685 C C . THR A 1 204 ? -11.967 6.513 7.250 1.00 94.38 204 THR A C 1
ATOM 1687 O O . THR A 1 204 ? -11.603 5.659 6.441 1.00 94.38 204 THR A O 1
ATOM 1690 N N . TYR A 1 205 ? -12.020 7.806 6.924 1.00 94.88 205 TYR A N 1
ATOM 1691 C CA . TYR A 1 205 ? -11.714 8.266 5.566 1.00 94.88 205 TYR A CA 1
ATOM 1692 C C . TYR A 1 205 ? -10.295 7.886 5.111 1.00 94.88 205 TYR A C 1
ATOM 1694 O O . TYR A 1 205 ? -10.103 7.574 3.939 1.00 94.88 205 TYR A O 1
ATOM 1702 N N . TRP A 1 206 ? -9.308 7.863 6.019 1.00 93.56 206 TRP A N 1
ATOM 1703 C CA . TRP A 1 206 ? -7.942 7.448 5.680 1.00 93.56 206 TRP A CA 1
ATOM 1704 C C . TRP A 1 206 ? -7.820 5.929 5.518 1.00 93.56 206 TRP A C 1
ATOM 1706 O O . TRP A 1 206 ? -7.078 5.486 4.658 1.00 93.56 206 TRP A O 1
ATOM 1716 N N . GLU A 1 207 ? -8.582 5.116 6.262 1.00 94.38 207 GLU A N 1
ATOM 1717 C CA . GLU A 1 207 ? -8.622 3.660 6.037 1.00 94.38 207 GLU A CA 1
ATOM 1718 C C . GLU A 1 207 ? -9.246 3.327 4.677 1.00 94.38 207 GLU A C 1
ATOM 1720 O O . GLU A 1 207 ? -8.786 2.421 3.984 1.00 94.38 207 GLU A O 1
ATOM 1725 N N . LYS A 1 208 ? -10.280 4.075 4.268 1.00 95.69 208 LYS A N 1
ATOM 1726 C CA . LYS A 1 208 ? -10.868 3.954 2.928 1.00 95.69 208 LYS A CA 1
ATOM 1727 C C . LYS A 1 208 ? -9.890 4.395 1.844 1.00 95.69 208 LYS A C 1
ATOM 1729 O O . LYS A 1 208 ? -9.792 3.727 0.818 1.00 95.69 208 LYS A O 1
ATOM 1734 N N . PHE A 1 209 ? -9.170 5.495 2.073 1.00 94.50 209 PHE A N 1
ATOM 1735 C CA . PHE A 1 209 ? -8.121 5.955 1.167 1.00 94.50 209 PHE A CA 1
ATOM 1736 C C . PHE A 1 209 ? -7.030 4.892 1.007 1.00 94.50 209 PHE A C 1
ATOM 1738 O O . PHE A 1 209 ? -6.775 4.483 -0.120 1.00 94.50 209 PHE A O 1
ATOM 1745 N N . ASP A 1 210 ? -6.472 4.378 2.107 1.00 94.19 210 ASP A N 1
ATOM 1746 C CA . ASP A 1 210 ? -5.459 3.315 2.096 1.00 94.19 210 ASP A CA 1
ATOM 1747 C C . ASP A 1 210 ? -5.963 2.072 1.344 1.00 94.19 210 ASP A C 1
ATOM 1749 O O . ASP A 1 210 ? -5.258 1.526 0.495 1.00 94.19 210 ASP A O 1
ATOM 1753 N N . TYR A 1 211 ? -7.208 1.650 1.598 1.00 95.44 211 TYR A N 1
ATOM 1754 C CA . TYR A 1 211 ? -7.819 0.523 0.894 1.00 95.44 211 TYR A CA 1
ATOM 1755 C C . TYR A 1 211 ? -7.874 0.747 -0.620 1.00 95.44 211 TYR A C 1
ATOM 1757 O O . TYR A 1 211 ? -7.469 -0.132 -1.380 1.00 95.44 211 TYR A O 1
ATOM 1765 N N . PHE A 1 212 ? -8.365 1.904 -1.075 1.00 95.50 212 PHE A N 1
ATOM 1766 C CA . PHE A 1 212 ? -8.468 2.185 -2.506 1.00 95.50 212 PHE A CA 1
ATOM 1767 C C . PHE A 1 212 ? -7.113 2.424 -3.158 1.00 95.50 212 PHE A C 1
ATOM 1769 O O . PHE A 1 212 ? -6.917 1.964 -4.279 1.00 95.50 212 PHE A O 1
ATOM 1776 N N . ALA A 1 213 ? -6.182 3.081 -2.468 1.00 94.19 213 ALA A N 1
ATOM 1777 C CA . ALA A 1 213 ? -4.818 3.265 -2.942 1.00 94.19 213 ALA A CA 1
ATOM 1778 C C . ALA A 1 213 ? -4.172 1.907 -3.246 1.00 94.19 213 ALA A C 1
ATOM 1780 O O . ALA A 1 213 ? -3.689 1.693 -4.352 1.00 94.19 213 ALA A O 1
ATOM 1781 N N . VAL A 1 214 ? -4.264 0.943 -2.322 1.00 94.56 214 VAL A N 1
ATOM 1782 C CA . VAL A 1 214 ? -3.733 -0.411 -2.547 1.00 94.56 214 VAL A CA 1
ATOM 1783 C C . VAL A 1 214 ? -4.545 -1.171 -3.599 1.00 94.56 214 VAL A C 1
ATOM 1785 O O . VAL A 1 214 ? -3.962 -1.812 -4.469 1.00 94.56 214 VAL A O 1
ATOM 1788 N N . PHE A 1 215 ? -5.879 -1.105 -3.562 1.00 95.62 215 PHE A N 1
ATOM 1789 C CA . PHE A 1 215 ? -6.735 -1.817 -4.515 1.00 95.62 215 PHE A CA 1
ATOM 1790 C C . PHE A 1 215 ? -6.453 -1.399 -5.967 1.00 95.62 215 PHE A C 1
ATOM 1792 O O . PHE A 1 215 ? -6.291 -2.256 -6.837 1.00 95.62 215 PHE A O 1
ATOM 1799 N N . TRP A 1 216 ? -6.354 -0.092 -6.225 1.00 95.06 216 TRP A N 1
ATOM 1800 C CA . TRP A 1 216 ? -6.005 0.441 -7.542 1.00 95.06 216 TRP A CA 1
ATOM 1801 C C . TRP A 1 216 ? -4.532 0.226 -7.877 1.00 95.06 216 TRP A C 1
ATOM 1803 O O . TRP A 1 216 ? -4.231 -0.194 -8.994 1.00 95.06 216 TRP A O 1
ATOM 1813 N N . GLY A 1 217 ? -3.629 0.431 -6.917 1.00 95.25 217 GLY A N 1
ATOM 1814 C CA . GLY A 1 217 ? -2.196 0.233 -7.115 1.00 95.25 217 GLY A CA 1
ATOM 1815 C C . GLY A 1 217 ? -1.865 -1.198 -7.535 1.00 95.25 217 GLY A C 1
ATOM 1816 O O . GLY A 1 217 ? -1.163 -1.396 -8.523 1.00 95.25 217 GLY A O 1
ATOM 1817 N N . VAL A 1 218 ? -2.459 -2.210 -6.887 1.00 96.69 218 VAL A N 1
ATOM 1818 C CA . VAL A 1 218 ? -2.297 -3.628 -7.268 1.00 96.69 218 VAL A CA 1
ATOM 1819 C C . VAL A 1 218 ? -2.794 -3.890 -8.692 1.00 96.69 218 VAL A C 1
ATOM 1821 O O . VAL A 1 218 ? -2.150 -4.627 -9.439 1.00 96.69 218 VAL A O 1
ATOM 1824 N N . PHE A 1 219 ? -3.901 -3.270 -9.107 1.00 96.62 219 PHE A N 1
ATOM 1825 C CA . PHE A 1 219 ? -4.400 -3.396 -10.476 1.00 96.62 219 PHE A CA 1
ATOM 1826 C C . PHE A 1 219 ? -3.449 -2.757 -11.504 1.00 96.62 219 PHE A C 1
ATOM 1828 O O . PHE A 1 219 ? -3.142 -3.370 -12.531 1.00 96.62 219 PHE A O 1
ATOM 1835 N N . ILE A 1 220 ? -2.943 -1.552 -11.230 1.00 97.12 220 ILE A N 1
ATOM 1836 C CA . ILE A 1 220 ? -2.038 -0.813 -12.125 1.00 97.12 220 ILE A CA 1
ATOM 1837 C C . ILE A 1 220 ? -0.680 -1.517 -12.224 1.00 97.12 220 ILE A C 1
ATOM 1839 O O . ILE A 1 220 ? -0.235 -1.855 -13.324 1.00 97.12 220 ILE A O 1
ATOM 1843 N N . ILE A 1 221 ? -0.033 -1.803 -11.092 1.00 97.31 221 ILE A N 1
ATOM 1844 C CA . ILE A 1 221 ? 1.270 -2.478 -11.070 1.00 97.31 221 ILE A CA 1
ATOM 1845 C C . ILE A 1 221 ? 1.159 -3.918 -11.591 1.00 97.31 221 ILE A C 1
ATOM 1847 O O . ILE A 1 221 ? 2.043 -4.391 -12.301 1.00 97.31 221 ILE A O 1
ATOM 1851 N N . GLY A 1 222 ? 0.044 -4.603 -11.318 1.00 97.06 222 GLY A N 1
ATOM 1852 C CA . GLY A 1 222 ? -0.221 -5.952 -11.809 1.00 97.06 222 GLY A CA 1
ATOM 1853 C C . GLY A 1 222 ? -0.389 -5.992 -13.327 1.00 97.06 222 GLY A C 1
ATOM 1854 O O . GLY A 1 222 ? 0.275 -6.775 -14.001 1.00 97.06 222 GLY A O 1
ATOM 1855 N N . SER A 1 223 ? -1.225 -5.120 -13.896 1.00 96.94 223 SER A N 1
ATOM 1856 C CA . SER A 1 223 ? -1.456 -5.072 -15.350 1.00 96.94 223 SER A CA 1
ATOM 1857 C C . SER A 1 223 ? -0.219 -4.621 -16.139 1.00 96.94 223 SER A C 1
ATOM 1859 O O . SER A 1 223 ? 0.120 -5.218 -17.168 1.00 96.94 223 SER A O 1
ATOM 1861 N N . THR A 1 224 ? 0.513 -3.623 -15.640 1.00 98.19 224 THR A N 1
ATOM 1862 C CA . THR A 1 224 ? 1.791 -3.199 -16.232 1.00 98.19 224 THR A CA 1
ATOM 1863 C C . THR A 1 224 ? 2.867 -4.273 -16.075 1.00 98.19 224 THR A C 1
ATOM 1865 O O . THR A 1 224 ? 3.556 -4.582 -17.041 1.00 98.19 224 THR A O 1
ATOM 1868 N N . GLY A 1 225 ? 2.949 -4.943 -14.923 1.00 97.81 225 GLY A N 1
ATOM 1869 C CA . GLY A 1 225 ? 3.881 -6.047 -14.684 1.00 97.81 225 GLY A CA 1
ATOM 1870 C C . GLY A 1 225 ? 3.628 -7.241 -15.603 1.00 97.81 225 GLY A C 1
ATOM 1871 O O . GLY A 1 225 ? 4.567 -7.800 -16.161 1.00 97.81 225 GLY A O 1
ATOM 1872 N N . MET A 1 226 ? 2.361 -7.581 -15.854 1.00 97.31 226 MET A N 1
ATOM 1873 C CA . MET A 1 226 ? 1.988 -8.607 -16.834 1.00 97.31 226 MET A CA 1
ATOM 1874 C C . MET A 1 226 ? 2.370 -8.210 -18.264 1.00 97.31 226 MET A C 1
ATOM 1876 O O . MET A 1 226 ? 2.829 -9.058 -19.028 1.00 97.31 226 MET A O 1
ATOM 1880 N N . THR A 1 227 ? 2.244 -6.925 -18.612 1.00 97.62 227 THR A N 1
ATOM 1881 C CA . THR A 1 227 ? 2.710 -6.398 -19.905 1.00 97.62 227 THR A CA 1
ATOM 1882 C C . THR A 1 227 ? 4.224 -6.560 -20.056 1.00 97.62 227 THR A C 1
ATOM 1884 O O . THR A 1 227 ? 4.692 -6.964 -21.119 1.00 97.62 227 THR A O 1
ATOM 1887 N N . LEU A 1 228 ? 4.987 -6.294 -18.991 1.00 96.88 228 LEU A N 1
ATOM 1888 C CA . LEU A 1 228 ? 6.447 -6.427 -18.974 1.00 96.88 228 LEU A CA 1
ATOM 1889 C C . LEU A 1 228 ? 6.918 -7.887 -18.921 1.00 96.88 228 LEU A C 1
ATOM 1891 O O . LEU A 1 228 ? 7.969 -8.210 -19.470 1.00 96.88 228 LEU A O 1
ATOM 1895 N N . TRP A 1 229 ? 6.151 -8.777 -18.289 1.00 97.44 229 TRP A N 1
ATOM 1896 C CA . TRP A 1 229 ? 6.462 -10.206 -18.229 1.00 97.44 229 TRP A CA 1
ATOM 1897 C C . TRP A 1 229 ? 6.128 -10.910 -19.554 1.00 97.44 229 TRP A C 1
ATOM 1899 O O . TRP A 1 229 ? 6.911 -11.730 -20.030 1.00 97.44 229 TRP A O 1
ATOM 1909 N N . PHE A 1 230 ? 5.020 -10.551 -20.208 1.00 96.56 230 PHE A N 1
ATOM 1910 C CA . PHE A 1 230 ? 4.576 -11.173 -21.461 1.00 96.56 230 PHE A CA 1
ATOM 1911 C C . PHE A 1 230 ? 4.491 -10.172 -22.631 1.00 96.56 230 PHE A C 1
ATOM 1913 O O . PHE A 1 230 ? 3.441 -10.055 -23.272 1.00 96.56 230 PHE A O 1
ATOM 1920 N N . PRO A 1 231 ? 5.575 -9.456 -22.979 1.00 95.50 231 PRO A N 1
ATOM 1921 C CA . PRO A 1 231 ? 5.502 -8.343 -23.926 1.00 95.50 231 PRO A CA 1
ATOM 1922 C C . PRO A 1 231 ? 5.109 -8.791 -25.343 1.00 95.50 231 PRO A C 1
ATOM 1924 O O . PRO A 1 231 ? 4.387 -8.079 -26.043 1.00 95.50 231 PRO A O 1
ATOM 1927 N N . GLU A 1 232 ? 5.492 -9.999 -25.765 1.00 95.00 232 GLU A N 1
ATOM 1928 C CA . GLU A 1 232 ? 5.098 -10.581 -27.061 1.00 95.00 232 GLU A CA 1
ATOM 1929 C C . GLU A 1 232 ? 3.593 -10.884 -27.146 1.00 95.00 232 GLU A C 1
ATOM 1931 O O . GLU A 1 232 ? 2.998 -10.773 -28.217 1.00 95.00 232 GLU A O 1
ATOM 1936 N N . LEU A 1 233 ? 2.955 -11.231 -26.022 1.00 95.69 233 LEU A N 1
ATOM 1937 C CA . LEU A 1 233 ? 1.507 -11.431 -25.950 1.00 95.69 233 LEU A CA 1
ATOM 1938 C C . LEU A 1 233 ? 0.781 -10.084 -25.996 1.00 95.69 233 LEU A C 1
ATOM 1940 O O . LEU A 1 233 ? -0.112 -9.894 -26.823 1.00 95.69 233 LEU A O 1
ATOM 1944 N N . PHE A 1 234 ? 1.186 -9.142 -25.139 1.00 95.62 234 PHE A N 1
ATOM 1945 C CA . PHE A 1 234 ? 0.504 -7.854 -24.997 1.00 95.62 234 PHE A CA 1
ATOM 1946 C C . PHE A 1 234 ? 0.609 -6.981 -26.250 1.00 95.62 234 PHE A C 1
ATOM 1948 O O . PHE A 1 234 ? -0.352 -6.318 -26.641 1.00 95.62 234 PHE A O 1
ATOM 1955 N N . THR A 1 235 ? 1.728 -7.058 -26.969 1.00 95.31 235 THR A N 1
ATOM 1956 C CA . THR A 1 235 ? 1.911 -6.323 -28.231 1.00 95.31 235 THR A CA 1
ATOM 1957 C C . THR A 1 235 ? 1.138 -6.896 -29.421 1.00 95.31 235 THR A C 1
ATOM 1959 O O . THR A 1 235 ? 1.175 -6.329 -30.512 1.00 95.31 235 THR A O 1
ATOM 1962 N N . ARG A 1 236 ? 0.380 -7.990 -29.258 1.00 94.25 236 ARG A N 1
ATOM 1963 C CA . ARG A 1 236 ? -0.600 -8.409 -30.280 1.00 94.25 236 ARG A CA 1
ATOM 1964 C C . ARG A 1 236 ? -1.752 -7.406 -30.362 1.00 94.25 236 ARG A C 1
ATOM 1966 O O . ARG A 1 236 ? -2.198 -7.043 -31.456 1.00 94.25 236 ARG A O 1
ATOM 1973 N N . PHE A 1 237 ? -2.183 -6.897 -29.211 1.00 94.50 237 PHE A N 1
ATOM 1974 C CA . PHE A 1 237 ? -3.275 -5.933 -29.100 1.00 94.50 237 PHE A CA 1
ATOM 1975 C C . PHE A 1 237 ? -2.776 -4.496 -28.900 1.00 94.50 237 PHE A C 1
ATOM 1977 O O . PHE A 1 237 ? -3.330 -3.593 -29.525 1.00 94.50 237 PHE A O 1
ATOM 1984 N N . LEU A 1 238 ? -1.682 -4.281 -28.166 1.00 94.94 238 LEU A N 1
ATOM 1985 C CA . LEU A 1 238 ? -1.107 -2.956 -27.890 1.00 94.94 238 LEU A CA 1
ATOM 1986 C C . LEU A 1 238 ? 0.070 -2.605 -28.819 1.00 94.94 238 LEU A C 1
ATOM 1988 O O . LEU A 1 238 ? 0.736 -3.497 -29.348 1.00 94.94 238 LEU A O 1
ATOM 1992 N N . PRO A 1 239 ? 0.356 -1.312 -29.046 1.00 94.62 239 PRO A N 1
ATOM 1993 C CA . PRO A 1 239 ? 1.558 -0.892 -29.763 1.00 94.62 239 PRO A CA 1
ATOM 1994 C C . PRO A 1 239 ? 2.827 -1.105 -28.917 1.00 94.62 239 PRO A C 1
ATOM 1996 O O . PRO A 1 239 ? 2.783 -1.017 -27.694 1.00 94.62 239 PRO A O 1
ATOM 1999 N N . GLY A 1 240 ? 3.982 -1.331 -29.553 1.00 92.94 240 GLY A N 1
ATOM 2000 C CA . GLY A 1 240 ? 5.246 -1.603 -28.847 1.00 92.94 240 GLY A CA 1
ATOM 2001 C C . GLY A 1 240 ? 5.726 -0.473 -27.935 1.00 92.94 240 GLY A C 1
ATOM 2002 O O . GLY A 1 240 ? 6.327 -0.742 -26.897 1.00 92.94 240 GLY A O 1
ATOM 2003 N N . TRP A 1 241 ? 5.400 0.788 -28.244 1.00 94.31 241 TRP A N 1
ATOM 2004 C CA . TRP A 1 241 ? 5.726 1.914 -27.363 1.00 94.31 241 TRP A CA 1
ATOM 2005 C C . TRP A 1 241 ? 5.012 1.823 -26.009 1.00 94.31 241 TRP A C 1
ATOM 2007 O O . TRP A 1 241 ? 5.517 2.369 -25.031 1.00 94.31 241 TRP A O 1
ATOM 2017 N N . PHE A 1 242 ? 3.896 1.089 -25.915 1.00 96.12 242 PHE A N 1
ATOM 2018 C CA . PHE A 1 242 ? 3.180 0.888 -24.657 1.00 96.12 242 PHE A CA 1
ATOM 2019 C C . PHE A 1 242 ? 4.017 0.117 -23.630 1.00 96.12 242 PHE A C 1
ATOM 2021 O O . PHE A 1 242 ? 3.837 0.321 -22.437 1.00 96.12 242 PHE A O 1
ATOM 2028 N N . ILE A 1 243 ? 4.987 -0.700 -24.062 1.00 96.44 243 ILE A N 1
ATOM 2029 C CA . ILE A 1 243 ? 5.948 -1.335 -23.146 1.00 96.44 243 ILE A CA 1
ATOM 2030 C C . ILE A 1 243 ? 6.733 -0.259 -22.375 1.00 96.44 243 ILE A C 1
ATOM 2032 O O . ILE A 1 243 ? 6.918 -0.398 -21.174 1.00 96.44 243 ILE A O 1
ATOM 2036 N N . ASN A 1 244 ? 7.120 0.852 -23.018 1.00 95.94 244 ASN A N 1
ATOM 2037 C CA . ASN A 1 244 ? 7.805 1.962 -22.340 1.00 95.94 244 ASN A CA 1
ATOM 2038 C C . ASN A 1 244 ? 6.900 2.650 -21.314 1.00 95.94 244 ASN A C 1
ATOM 2040 O O . ASN A 1 244 ? 7.339 2.948 -20.207 1.00 95.94 244 ASN A O 1
ATOM 2044 N N . VAL A 1 245 ? 5.625 2.857 -21.660 1.00 96.62 245 VAL A N 1
ATOM 2045 C CA . VAL A 1 245 ? 4.625 3.388 -20.720 1.00 96.62 245 VAL A CA 1
ATOM 2046 C C . VAL A 1 245 ? 4.443 2.446 -19.535 1.00 96.62 245 VAL A C 1
ATOM 2048 O O . VAL A 1 245 ? 4.480 2.901 -18.396 1.00 96.62 245 VAL A O 1
ATOM 2051 N N . ALA A 1 246 ? 4.314 1.140 -19.784 1.00 97.75 246 ALA A N 1
ATOM 2052 C CA . ALA A 1 246 ? 4.214 0.137 -18.733 1.00 97.75 246 ALA A CA 1
ATOM 2053 C C . ALA A 1 246 ? 5.449 0.150 -17.825 1.00 97.75 246 ALA A C 1
ATOM 2055 O O . ALA A 1 246 ? 5.285 0.087 -16.614 1.00 97.75 246 ALA A O 1
ATOM 2056 N N . THR A 1 247 ? 6.660 0.307 -18.369 1.00 96.06 247 THR A N 1
ATOM 2057 C CA . THR A 1 247 ? 7.890 0.437 -17.572 1.00 96.06 247 THR A CA 1
ATOM 2058 C C . THR A 1 247 ? 7.848 1.652 -16.647 1.00 96.06 247 THR A C 1
ATOM 2060 O O . THR A 1 247 ? 8.137 1.505 -15.460 1.00 96.06 247 THR A O 1
ATOM 2063 N N . ILE A 1 248 ? 7.471 2.833 -17.157 1.00 95.69 248 ILE A N 1
ATOM 2064 C CA . ILE A 1 248 ? 7.381 4.063 -16.349 1.00 95.69 248 ILE A CA 1
ATOM 2065 C C . ILE A 1 248 ? 6.332 3.888 -15.248 1.00 95.69 248 ILE A C 1
ATOM 2067 O O . ILE A 1 248 ? 6.650 4.007 -14.068 1.00 95.69 248 ILE A O 1
ATOM 2071 N N . VAL A 1 249 ? 5.102 3.528 -15.626 1.00 97.88 249 VAL A N 1
ATOM 2072 C CA . VAL A 1 249 ? 3.985 3.387 -14.684 1.00 97.88 249 VAL A CA 1
ATOM 2073 C C . VAL A 1 249 ? 4.281 2.316 -13.636 1.00 97.88 249 VAL A C 1
ATOM 2075 O O . VAL A 1 249 ? 4.093 2.572 -12.456 1.00 97.88 249 VAL A O 1
ATOM 2078 N N . HIS A 1 250 ? 4.797 1.148 -14.026 1.00 98.00 250 HIS A N 1
ATOM 2079 C CA . HIS A 1 250 ? 5.145 0.086 -13.079 1.00 98.00 250 HIS A CA 1
ATOM 2080 C C . HIS A 1 250 ? 6.221 0.539 -12.087 1.00 98.00 250 HIS A C 1
ATOM 2082 O O . HIS A 1 250 ? 6.108 0.292 -10.890 1.00 98.00 250 HIS A O 1
ATOM 2088 N N . SER A 1 251 ? 7.265 1.210 -12.583 1.00 95.81 251 SER A N 1
ATOM 2089 C CA . SER A 1 251 ? 8.400 1.650 -11.769 1.00 95.81 251 SER A CA 1
ATOM 2090 C C . SER A 1 251 ? 8.030 2.772 -10.797 1.00 95.81 251 SER A C 1
ATOM 2092 O O . SER A 1 251 ? 8.510 2.787 -9.659 1.00 95.81 251 SER A O 1
ATOM 2094 N N . ASP A 1 252 ? 7.202 3.721 -11.227 1.00 95.12 252 ASP A N 1
ATOM 2095 C CA . ASP A 1 252 ? 6.812 4.869 -10.405 1.00 95.12 252 ASP A CA 1
ATOM 2096 C C . ASP A 1 252 ? 5.666 4.527 -9.455 1.00 95.12 252 ASP A C 1
ATOM 2098 O O . ASP A 1 252 ? 5.701 4.945 -8.300 1.00 95.12 252 ASP A O 1
ATOM 2102 N N . GLU A 1 253 ? 4.723 3.678 -9.874 1.00 96.88 253 GLU A N 1
ATOM 2103 C CA . GLU A 1 253 ? 3.705 3.124 -8.978 1.00 96.88 253 GLU A CA 1
ATOM 2104 C C . GLU A 1 253 ? 4.349 2.252 -7.893 1.00 96.88 253 GLU A C 1
ATOM 2106 O O . GLU A 1 253 ? 3.976 2.351 -6.728 1.00 96.88 253 GLU A O 1
ATOM 2111 N N . ALA A 1 254 ? 5.368 1.448 -8.228 1.00 96.69 254 ALA A N 1
ATOM 2112 C CA . ALA A 1 254 ? 6.126 0.696 -7.228 1.00 96.69 254 ALA A CA 1
ATOM 2113 C C . ALA A 1 254 ? 6.796 1.628 -6.207 1.00 96.69 254 ALA A C 1
ATOM 2115 O O . ALA A 1 254 ? 6.743 1.367 -5.007 1.00 96.69 254 ALA A O 1
ATOM 2116 N N . LEU A 1 255 ? 7.403 2.727 -6.669 1.00 95.75 255 LEU A N 1
ATOM 2117 C CA . LEU A 1 255 ? 8.037 3.715 -5.795 1.00 95.75 255 LEU A CA 1
ATOM 2118 C C . LEU A 1 255 ? 7.009 4.401 -4.883 1.00 95.75 255 LEU A C 1
ATOM 2120 O O . LEU A 1 255 ? 7.238 4.508 -3.675 1.00 95.75 255 LEU A O 1
ATOM 2124 N N . LEU A 1 256 ? 5.871 4.814 -5.450 1.00 96.25 256 LEU A N 1
ATOM 2125 C CA . LEU A 1 256 ? 4.750 5.397 -4.720 1.00 96.25 256 LEU A CA 1
ATOM 2126 C C . LEU A 1 256 ? 4.216 4.430 -3.664 1.00 96.25 256 LEU A C 1
ATOM 2128 O O . LEU A 1 256 ? 4.158 4.789 -2.490 1.00 96.25 256 LEU A O 1
ATOM 2132 N N . ALA A 1 257 ? 3.876 3.202 -4.058 1.00 96.81 257 ALA A N 1
ATOM 2133 C CA . ALA A 1 257 ? 3.327 2.188 -3.170 1.00 96.81 257 ALA A CA 1
ATOM 2134 C C . ALA A 1 257 ? 4.305 1.848 -2.039 1.00 96.81 257 ALA A C 1
ATOM 2136 O O . ALA A 1 257 ? 3.917 1.864 -0.872 1.00 96.81 257 ALA A O 1
ATOM 2137 N N . THR A 1 258 ? 5.581 1.589 -2.354 1.00 96.81 258 THR A N 1
ATOM 2138 C CA . THR A 1 258 ? 6.614 1.293 -1.350 1.00 96.81 258 THR A CA 1
ATOM 2139 C C . THR A 1 258 ? 6.767 2.438 -0.362 1.00 96.81 258 THR A C 1
ATOM 2141 O O . THR A 1 258 ? 6.692 2.218 0.848 1.00 96.81 258 THR A O 1
ATOM 2144 N N . GLY A 1 259 ? 6.962 3.662 -0.854 1.00 95.88 259 GLY A N 1
ATOM 2145 C CA . GLY A 1 259 ? 7.166 4.797 0.030 1.00 95.88 259 GLY A CA 1
ATOM 2146 C C . GLY A 1 259 ? 5.911 5.103 0.851 1.00 95.88 259 GLY A C 1
ATOM 2147 O O . GLY A 1 259 ? 6.025 5.315 2.054 1.00 95.88 259 GLY A O 1
ATOM 2148 N N . PHE A 1 260 ? 4.713 5.067 0.260 1.00 95.69 260 PHE A N 1
ATOM 2149 C CA . PHE A 1 260 ? 3.465 5.352 0.969 1.00 95.69 260 PHE A CA 1
ATOM 2150 C C . PHE A 1 260 ? 3.186 4.304 2.051 1.00 95.69 260 PHE A C 1
ATOM 2152 O O . PHE A 1 260 ? 2.895 4.660 3.194 1.00 95.69 260 PHE A O 1
ATOM 2159 N N . ILE A 1 261 ? 3.328 3.013 1.727 1.00 95.75 261 ILE A N 1
ATOM 2160 C CA . ILE A 1 261 ? 3.057 1.925 2.672 1.00 95.75 261 ILE A CA 1
ATOM 2161 C C . ILE A 1 261 ? 4.044 1.971 3.847 1.00 95.75 261 ILE A C 1
ATOM 2163 O O . ILE A 1 261 ? 3.640 1.911 5.009 1.00 95.75 261 ILE A O 1
ATOM 2167 N N . PHE A 1 262 ? 5.338 2.133 3.573 1.00 96.00 262 PHE A N 1
ATOM 2168 C CA . PHE A 1 262 ? 6.358 2.104 4.622 1.00 96.00 262 PHE A CA 1
ATOM 2169 C C . PHE A 1 262 ? 6.517 3.415 5.397 1.00 96.00 262 PHE A C 1
ATOM 2171 O O . PHE A 1 262 ? 7.178 3.419 6.435 1.00 96.00 262 PHE A O 1
ATOM 2178 N N . THR A 1 263 ? 5.898 4.511 4.948 1.00 93.06 263 THR A N 1
ATOM 2179 C CA . THR A 1 263 ? 5.885 5.783 5.689 1.00 93.06 263 THR A CA 1
ATOM 2180 C C . THR A 1 263 ? 4.502 6.097 6.246 1.00 93.06 263 THR A C 1
ATOM 2182 O O . THR A 1 263 ? 4.290 5.986 7.449 1.00 93.06 263 THR A O 1
ATOM 2185 N N . VAL A 1 264 ? 3.547 6.459 5.392 1.00 93.62 264 VAL A N 1
ATOM 2186 C CA . VAL A 1 264 ? 2.219 6.950 5.774 1.00 93.62 264 VAL A CA 1
ATOM 2187 C C . VAL A 1 264 ? 1.387 5.845 6.403 1.00 93.62 264 VAL A C 1
ATOM 2189 O O . VAL A 1 264 ? 0.854 6.038 7.493 1.00 93.62 264 VAL A O 1
ATOM 2192 N N . HIS A 1 265 ? 1.282 4.685 5.754 1.00 93.38 265 HIS A N 1
ATOM 2193 C CA . HIS A 1 265 ? 0.472 3.590 6.283 1.00 93.38 265 HIS A CA 1
ATOM 2194 C C . HIS A 1 265 ? 1.065 3.053 7.592 1.00 93.38 265 HIS A C 1
ATOM 2196 O O . HIS A 1 265 ? 0.362 3.011 8.599 1.00 93.38 265 HIS A O 1
ATOM 2202 N N . PHE A 1 266 ? 2.367 2.736 7.626 1.00 92.06 266 PHE A N 1
ATOM 2203 C CA . PHE A 1 266 ? 3.057 2.338 8.862 1.00 92.06 266 PHE A CA 1
ATOM 2204 C C . PHE A 1 266 ? 2.956 3.389 9.963 1.00 92.06 266 PHE A C 1
ATOM 2206 O O . PHE A 1 266 ? 2.807 3.025 11.130 1.00 92.06 266 PHE A O 1
ATOM 2213 N N . PHE A 1 267 ? 2.998 4.679 9.625 1.00 87.50 267 PHE A N 1
ATOM 2214 C CA . PHE A 1 267 ? 2.723 5.724 10.596 1.00 87.50 267 PHE A CA 1
ATOM 2215 C C . PHE A 1 267 ? 1.302 5.602 11.130 1.00 87.50 267 PHE A C 1
ATOM 2217 O O . PHE A 1 267 ? 1.137 5.410 12.331 1.00 87.50 267 PHE A O 1
ATOM 2224 N N . ASN A 1 268 ? 0.304 5.639 10.244 1.00 86.00 268 ASN A N 1
ATOM 2225 C CA . ASN A 1 268 ? -1.117 5.596 10.571 1.00 86.00 268 ASN A CA 1
ATOM 2226 C C . ASN A 1 268 ? -1.525 4.358 11.368 1.00 86.00 268 ASN A C 1
ATOM 2228 O O . ASN A 1 268 ? -2.506 4.423 12.104 1.00 86.00 268 ASN A O 1
ATOM 2232 N N . THR A 1 269 ? -0.821 3.239 11.245 1.00 83.94 269 THR A N 1
ATOM 2233 C CA . THR A 1 269 ? -1.167 2.001 11.949 1.00 83.94 269 THR A CA 1
ATOM 2234 C C . THR A 1 269 ? -0.245 1.741 13.133 1.00 83.94 269 THR A C 1
ATOM 2236 O O . THR A 1 269 ? -0.725 1.580 14.250 1.00 83.94 269 THR A O 1
ATOM 2239 N N . HIS A 1 270 ? 1.071 1.748 12.942 1.00 85.44 270 HIS A N 1
ATOM 2240 C CA . HIS A 1 270 ? 2.023 1.215 13.918 1.00 85.44 270 HIS A CA 1
ATOM 2241 C C . HIS A 1 270 ? 2.811 2.286 14.676 1.00 85.44 270 HIS A C 1
ATOM 2243 O O . HIS A 1 270 ? 3.060 2.115 15.868 1.00 85.44 270 HIS A O 1
ATOM 2249 N N . LEU A 1 271 ? 3.192 3.386 14.019 1.00 83.25 271 LEU A N 1
ATOM 2250 C CA . LEU A 1 271 ? 4.111 4.377 14.598 1.00 83.25 271 LEU A CA 1
ATOM 2251 C C . LEU A 1 271 ? 3.408 5.601 15.197 1.00 83.25 271 LEU A C 1
ATOM 2253 O O . LEU A 1 271 ? 4.078 6.471 15.759 1.00 83.25 271 LEU A O 1
ATOM 2257 N N . ARG A 1 272 ? 2.070 5.669 15.136 1.00 86.31 272 ARG A N 1
ATOM 2258 C CA . ARG A 1 272 ? 1.304 6.677 15.876 1.00 86.31 272 ARG A CA 1
ATOM 2259 C C . ARG A 1 272 ? 1.620 6.575 17.376 1.00 86.31 272 ARG A C 1
ATOM 2261 O O . ARG A 1 272 ? 1.447 5.496 17.950 1.00 86.31 272 ARG A O 1
ATOM 2268 N N . PRO A 1 273 ? 2.029 7.671 18.042 1.00 85.88 273 PRO A N 1
ATOM 2269 C CA . PRO A 1 273 ? 2.333 7.683 19.471 1.00 85.88 273 PRO A CA 1
ATOM 2270 C C . PRO A 1 273 ? 1.298 6.973 20.358 1.00 85.88 273 PRO A C 1
ATOM 2272 O O . PRO A 1 273 ? 1.678 6.256 21.276 1.00 85.88 273 PRO A O 1
ATOM 2275 N N . GLU A 1 274 ? 0.007 7.138 20.086 1.00 82.06 274 GLU A N 1
ATOM 2276 C CA . GLU A 1 274 ? -1.113 6.554 20.832 1.00 82.06 274 GLU A CA 1
ATOM 2277 C C . GLU A 1 274 ? -1.346 5.055 20.590 1.00 82.06 274 GLU A C 1
ATOM 2279 O O . GLU A 1 274 ? -2.105 4.446 21.339 1.00 82.06 274 GLU A O 1
ATOM 2284 N N . LYS A 1 275 ? -0.723 4.477 19.556 1.00 82.50 275 LYS A N 1
ATOM 2285 C CA . LYS A 1 275 ? -0.724 3.037 19.239 1.00 82.50 275 LYS A CA 1
ATOM 2286 C C . LYS A 1 275 ? 0.629 2.374 19.514 1.00 82.50 275 LYS A C 1
ATOM 2288 O O . LYS A 1 275 ? 0.767 1.162 19.353 1.00 82.50 275 LYS A O 1
ATOM 2293 N N . PHE A 1 276 ? 1.630 3.156 19.919 1.00 82.75 276 PHE A N 1
ATOM 2294 C CA . PHE A 1 276 ? 2.963 2.658 20.230 1.00 82.75 276 PHE A CA 1
ATOM 2295 C C . PHE A 1 276 ? 2.898 1.644 21.391 1.00 82.75 276 PHE A C 1
ATOM 2297 O O . PHE A 1 276 ? 2.244 1.934 22.392 1.00 82.75 276 PHE A O 1
ATOM 2304 N N . PRO A 1 277 ? 3.608 0.500 21.334 1.00 81.50 277 PRO A N 1
ATOM 2305 C CA . PRO A 1 277 ? 4.667 0.165 20.378 1.00 81.50 277 PRO A CA 1
ATOM 2306 C C . PRO A 1 277 ? 4.185 -0.263 18.993 1.00 81.50 277 PRO A C 1
ATOM 2308 O O . PRO A 1 277 ? 4.914 -0.055 18.035 1.00 81.50 277 PRO A O 1
ATOM 2311 N N . MET A 1 278 ? 2.999 -0.857 18.871 1.00 88.56 278 MET A N 1
ATOM 2312 C CA . MET A 1 278 ? 2.461 -1.291 17.584 1.00 88.56 278 MET A CA 1
ATOM 2313 C C . MET A 1 278 ? 0.973 -1.619 17.709 1.00 88.56 278 MET A C 1
ATOM 2315 O O . MET A 1 278 ? 0.585 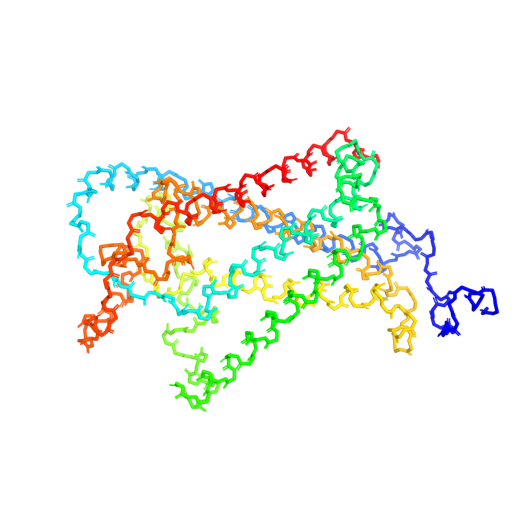-2.363 18.613 1.00 88.56 278 MET A O 1
ATOM 2319 N N . ASP A 1 279 ? 0.163 -1.169 16.750 1.00 90.56 279 ASP A N 1
ATOM 2320 C CA . ASP A 1 279 ? -1.199 -1.676 16.576 1.00 90.56 279 ASP A CA 1
ATOM 2321 C C . ASP A 1 279 ? -1.159 -3.118 16.046 1.00 90.56 279 ASP A C 1
ATOM 2323 O O . ASP A 1 279 ? -0.602 -3.398 14.981 1.00 90.56 279 ASP A O 1
ATOM 2327 N N . ILE A 1 280 ? -1.732 -4.043 16.816 1.00 92.31 280 ILE A N 1
ATOM 2328 C CA . ILE A 1 280 ? -1.773 -5.473 16.499 1.00 92.31 280 ILE A CA 1
ATOM 2329 C C . ILE A 1 280 ? -3.142 -5.943 16.000 1.00 92.31 280 ILE A C 1
ATOM 2331 O O . ILE A 1 280 ? -3.301 -7.131 15.708 1.00 92.31 280 ILE A O 1
ATOM 2335 N N . VAL A 1 281 ? -4.126 -5.047 15.891 1.00 94.44 281 VAL A N 1
ATOM 2336 C CA . VAL A 1 281 ? -5.525 -5.400 15.627 1.00 94.44 281 VAL A CA 1
ATOM 2337 C C . VAL A 1 281 ? -5.671 -6.096 14.277 1.00 94.44 281 VAL A C 1
ATOM 2339 O O . VAL A 1 281 ? -6.441 -7.044 14.166 1.00 94.44 281 VAL A O 1
ATOM 2342 N N . VAL A 1 282 ? -4.897 -5.718 13.255 1.00 94.62 282 VAL A N 1
ATOM 2343 C CA . VAL A 1 282 ? -4.924 -6.406 11.948 1.00 94.62 282 VAL A CA 1
ATOM 2344 C C . VAL A 1 282 ? -4.385 -7.841 12.014 1.00 94.62 282 VAL A C 1
ATOM 2346 O O . VAL A 1 282 ? -4.792 -8.693 11.230 1.00 94.62 282 VAL A O 1
ATOM 2349 N N . PHE A 1 283 ? -3.509 -8.145 12.976 1.00 95.06 283 PHE A N 1
ATOM 2350 C CA . PHE A 1 283 ? -2.906 -9.468 13.139 1.00 95.06 283 PHE A CA 1
ATOM 2351 C C . PHE A 1 283 ? -3.713 -10.371 14.063 1.00 95.06 283 PHE A C 1
ATOM 2353 O O . PHE A 1 283 ? -3.816 -11.569 13.800 1.00 95.06 283 PHE A O 1
ATOM 2360 N N . THR A 1 284 ? -4.293 -9.828 15.135 1.00 95.25 284 THR A N 1
ATOM 2361 C CA . THR A 1 284 ? -5.154 -10.563 16.077 1.00 95.25 284 THR A CA 1
ATOM 2362 C C . THR A 1 284 ? -6.602 -10.626 15.586 1.00 95.25 284 THR A C 1
ATOM 2364 O O . THR A 1 284 ? -7.311 -11.598 15.837 1.00 95.25 284 THR A O 1
ATOM 2367 N N . GLY A 1 285 ? -7.047 -9.610 14.853 1.00 95.94 285 GLY A N 1
ATOM 2368 C CA . GLY A 1 285 ? -8.450 -9.350 14.550 1.00 95.94 285 GLY A CA 1
ATOM 2369 C C . GLY A 1 285 ? -9.262 -8.863 15.745 1.00 95.94 285 GLY A C 1
ATOM 2370 O O . GLY A 1 285 ? -10.487 -8.890 15.663 1.00 95.94 285 GLY A O 1
ATOM 2371 N N . ARG A 1 286 ? -8.609 -8.466 16.842 1.00 94.62 286 ARG A N 1
ATOM 2372 C CA . ARG A 1 286 ? -9.232 -8.160 18.136 1.00 94.62 286 ARG A CA 1
ATOM 2373 C C . ARG A 1 286 ? -8.764 -6.802 18.649 1.00 94.62 286 ARG A C 1
ATOM 2375 O O . ARG A 1 286 ? -7.581 -6.499 18.512 1.00 94.62 286 ARG A O 1
ATOM 2382 N N . MET A 1 287 ? -9.675 -6.034 19.239 1.00 93.06 287 MET A N 1
ATOM 2383 C CA . MET A 1 287 ? -9.411 -4.744 19.891 1.00 93.06 287 MET A CA 1
ATOM 2384 C C . MET A 1 287 ? -10.175 -4.656 21.218 1.00 93.06 287 MET A C 1
ATOM 2386 O O . MET A 1 287 ? -11.210 -5.310 21.353 1.00 93.06 287 MET A O 1
ATOM 2390 N N . SER A 1 288 ? -9.696 -3.873 22.187 1.00 92.44 288 SER A N 1
ATOM 2391 C CA . SER A 1 288 ? -10.447 -3.672 23.438 1.00 92.44 288 SER A CA 1
ATOM 2392 C C . SER A 1 288 ? -11.735 -2.873 23.187 1.00 92.44 288 SER A C 1
ATOM 2394 O O . SER A 1 288 ? -11.866 -2.186 22.164 1.00 92.44 288 SER A O 1
ATOM 2396 N N . VAL A 1 289 ? -12.706 -2.971 24.096 1.00 93.19 289 VAL A N 1
ATOM 2397 C CA . VAL A 1 289 ? -13.982 -2.250 23.958 1.00 93.19 289 VAL A CA 1
ATOM 2398 C C . VAL A 1 289 ? -13.773 -0.742 24.139 1.00 93.19 289 VAL A C 1
ATOM 2400 O O . VAL A 1 289 ? -14.341 0.057 23.394 1.00 93.19 289 VAL A O 1
ATOM 2403 N N . GLU A 1 290 ? -12.869 -0.343 25.029 1.00 89.69 290 GLU A N 1
ATOM 2404 C CA . GLU A 1 290 ? -12.451 1.048 25.258 1.00 89.69 290 GLU A CA 1
ATOM 2405 C C . GLU A 1 290 ? -11.798 1.618 23.995 1.00 89.69 290 GLU A C 1
ATOM 2407 O O . GLU A 1 290 ? -12.060 2.752 23.582 1.00 89.69 290 GLU A O 1
ATOM 2412 N N . GLU A 1 291 ? -10.952 0.818 23.337 1.00 90.12 291 GLU A N 1
ATOM 2413 C CA . GLU A 1 291 ? -10.344 1.187 22.066 1.00 90.12 291 GLU A CA 1
ATOM 2414 C C . GLU A 1 291 ? -11.406 1.366 20.976 1.00 90.12 291 GLU A C 1
ATOM 2416 O O . GLU A 1 291 ? -11.334 2.331 20.212 1.00 90.12 291 GLU A O 1
ATOM 2421 N N . LEU A 1 292 ? -12.410 0.483 20.923 1.00 93.75 292 LEU A N 1
ATOM 2422 C CA . LEU A 1 292 ? -13.520 0.567 19.973 1.00 93.75 292 LEU A CA 1
ATOM 2423 C C . LEU A 1 292 ? -14.331 1.846 20.194 1.00 93.75 292 LEU A C 1
ATOM 2425 O O . LEU A 1 292 ? -14.548 2.600 19.244 1.00 93.75 292 LEU A O 1
ATOM 2429 N N . GLN A 1 293 ? -14.714 2.132 21.438 1.00 93.62 293 GLN A N 1
ATOM 2430 C CA . GLN A 1 293 ? -15.443 3.345 21.799 1.00 93.62 293 GLN A CA 1
ATOM 2431 C C . GLN A 1 293 ? -14.662 4.609 21.426 1.00 93.62 293 GLN A C 1
ATOM 2433 O O . GLN A 1 293 ? -15.238 5.581 20.943 1.00 93.62 293 GLN A O 1
ATOM 2438 N N . ARG A 1 294 ? -13.341 4.607 21.616 1.00 90.38 294 ARG A N 1
ATOM 2439 C CA . ARG A 1 294 ? -12.492 5.774 21.360 1.00 90.38 294 ARG A CA 1
ATOM 2440 C C . ARG A 1 294 ? -12.183 5.987 19.879 1.00 90.38 294 ARG A C 1
ATOM 2442 O O . ARG A 1 294 ? -12.214 7.120 19.393 1.00 90.38 294 ARG A O 1
ATOM 2449 N N . ASP A 1 295 ? -11.813 4.926 19.165 1.00 90.75 295 ASP A N 1
ATOM 2450 C CA . ASP A 1 295 ? -11.360 5.027 17.775 1.00 90.75 295 ASP A CA 1
ATOM 2451 C C . ASP A 1 295 ? -12.500 4.933 16.762 1.00 90.75 295 ASP A C 1
ATOM 2453 O O . ASP A 1 295 ? -12.376 5.510 15.677 1.00 90.75 295 ASP A O 1
ATOM 2457 N N . LYS A 1 296 ? -13.600 4.258 17.117 1.00 94.56 296 LYS A N 1
ATOM 2458 C CA . LYS A 1 296 ? -14.759 3.983 16.253 1.00 94.56 296 LYS A CA 1
ATOM 2459 C C . LYS A 1 296 ? -16.078 4.244 16.996 1.00 94.56 296 LYS A C 1
ATOM 2461 O O . LYS A 1 296 ? -16.940 3.365 17.070 1.00 94.56 296 LYS A O 1
ATOM 2466 N N . PRO A 1 297 ? -16.274 5.453 17.546 1.00 95.31 297 PRO A N 1
ATOM 2467 C CA . PRO A 1 297 ? -17.390 5.723 18.447 1.00 95.31 297 PRO A CA 1
ATOM 2468 C C . PRO A 1 297 ? -18.766 5.518 17.799 1.00 95.31 297 PRO A C 1
ATOM 2470 O O . PRO A 1 297 ? -19.693 5.077 18.474 1.00 95.31 297 PRO A O 1
ATOM 2473 N N . ALA A 1 298 ? -18.918 5.775 16.493 1.00 94.62 298 ALA A N 1
ATOM 2474 C CA . ALA A 1 298 ? -20.196 5.552 15.818 1.00 94.62 298 ALA A CA 1
ATOM 2475 C C . ALA A 1 298 ? -20.493 4.056 15.596 1.00 94.62 298 ALA A C 1
ATOM 2477 O O . ALA A 1 298 ? -21.652 3.654 15.644 1.00 94.62 298 ALA A O 1
ATOM 2478 N N . GLU A 1 299 ? -19.462 3.224 15.402 1.00 95.31 299 GLU A N 1
ATOM 2479 C CA . GLU A 1 299 ? -19.609 1.761 15.351 1.00 95.31 299 GLU A CA 1
ATOM 2480 C C . GLU A 1 299 ? -19.975 1.207 16.732 1.00 95.31 299 GLU A C 1
ATOM 2482 O O . GLU A 1 299 ? -20.924 0.434 16.855 1.00 95.31 299 GLU A O 1
ATOM 2487 N N . TYR A 1 300 ? -19.286 1.670 17.779 1.00 96.25 300 TYR A N 1
ATOM 2488 C CA . TYR A 1 300 ? -19.607 1.321 19.161 1.00 96.25 300 TYR A CA 1
ATOM 2489 C C . TYR A 1 300 ? -21.063 1.661 19.512 1.00 96.25 300 TYR A C 1
ATOM 2491 O O . TYR A 1 300 ? -21.815 0.793 19.951 1.00 96.25 300 TYR A O 1
ATOM 2499 N N . ALA A 1 301 ? -21.492 2.900 19.251 1.00 95.94 301 ALA A N 1
ATOM 2500 C CA . ALA A 1 301 ? -22.856 3.342 19.532 1.00 95.94 301 ALA A CA 1
ATOM 2501 C C . ALA A 1 301 ? -23.905 2.508 18.776 1.00 95.94 301 ALA A C 1
ATOM 2503 O O . ALA A 1 301 ? -24.925 2.135 19.352 1.00 95.94 301 ALA A O 1
ATOM 2504 N N . ALA A 1 302 ? -23.651 2.163 17.509 1.00 94.50 302 ALA A N 1
ATOM 2505 C CA . ALA A 1 302 ? -24.548 1.310 16.732 1.00 94.50 302 ALA A CA 1
ATOM 2506 C C . ALA A 1 302 ? -24.666 -0.111 17.317 1.00 94.50 302 ALA A C 1
ATOM 2508 O O . ALA A 1 302 ? -25.766 -0.666 17.369 1.00 94.50 302 ALA A O 1
ATOM 2509 N N . LEU A 1 303 ? -23.562 -0.694 17.795 1.00 95.44 303 LEU A N 1
ATOM 2510 C CA . LEU A 1 303 ? -23.549 -2.024 18.417 1.00 95.44 303 LEU A CA 1
ATOM 2511 C C . LEU A 1 303 ? -24.270 -2.053 19.769 1.00 95.44 303 LEU A C 1
ATOM 2513 O O . LEU A 1 303 ? -24.975 -3.022 20.053 1.00 95.44 303 LEU A O 1
ATOM 2517 N N . ILE A 1 304 ? -24.127 -0.997 20.573 1.00 96.44 304 ILE A N 1
ATOM 2518 C CA . ILE A 1 304 ? -24.855 -0.842 21.838 1.00 96.44 304 ILE A CA 1
ATOM 2519 C C . ILE A 1 304 ? -26.353 -0.676 21.572 1.00 96.44 304 ILE A C 1
ATOM 2521 O O . ILE A 1 304 ? -27.155 -1.440 22.101 1.00 96.44 304 ILE A O 1
ATOM 2525 N N . ASN A 1 305 ? -26.734 0.252 20.688 1.00 96.19 305 ASN A N 1
ATOM 2526 C CA . ASN A 1 305 ? -28.140 0.536 20.385 1.00 96.19 305 ASN A CA 1
ATOM 2527 C C . ASN A 1 305 ? -28.874 -0.666 19.771 1.00 96.19 305 ASN A C 1
ATOM 2529 O O . ASN A 1 305 ? -30.078 -0.813 19.955 1.00 96.19 305 ASN A O 1
ATOM 2533 N N . SER A 1 306 ? -28.162 -1.521 19.033 1.00 95.31 306 SER A N 1
ATOM 2534 C CA . SER A 1 306 ? -28.723 -2.741 18.442 1.00 95.31 306 SER A CA 1
ATOM 2535 C C . SER A 1 306 ? -28.661 -3.969 19.360 1.00 95.31 306 SER A C 1
ATOM 2537 O O . SER A 1 306 ? -29.185 -5.019 18.986 1.00 95.31 306 SER A O 1
ATOM 2539 N N . GLY A 1 307 ? -28.014 -3.876 20.530 1.00 95.69 307 GLY A N 1
ATOM 2540 C CA . GLY A 1 307 ? -27.817 -5.007 21.444 1.00 95.69 307 GLY A CA 1
ATOM 2541 C C . GLY A 1 307 ? -26.946 -6.127 20.859 1.00 95.69 307 GLY A C 1
ATOM 2542 O O . GLY A 1 307 ? -27.118 -7.294 21.202 1.00 95.69 307 GLY A O 1
ATOM 2543 N N . GLN A 1 308 ? -26.047 -5.808 19.922 1.00 95.00 308 GLN A N 1
ATOM 2544 C CA . GLN A 1 308 ? -25.249 -6.809 19.201 1.00 95.00 308 GLN A CA 1
ATOM 2545 C C . GLN A 1 308 ? -23.809 -6.937 19.698 1.00 95.00 308 GLN A C 1
ATOM 2547 O O . GLN A 1 308 ? -23.131 -7.874 19.279 1.00 95.00 308 GLN A O 1
ATOM 2552 N N . LEU A 1 309 ? -23.337 -6.047 20.581 1.00 95.12 309 LEU A N 1
ATOM 2553 C CA . LEU A 1 309 ? -21.938 -6.023 21.028 1.00 95.12 309 LEU A CA 1
ATOM 2554 C C . LEU A 1 309 ? -21.462 -7.385 21.561 1.00 95.12 309 LEU A C 1
ATOM 2556 O O . LEU A 1 309 ? -20.414 -7.866 21.134 1.00 95.12 309 LEU A O 1
ATOM 2560 N N . GLU A 1 310 ? -22.258 -8.040 22.410 1.00 95.00 310 GLU A N 1
ATOM 2561 C CA . GLU A 1 310 ? -21.911 -9.329 23.028 1.00 95.00 310 GLU A CA 1
ATOM 2562 C C . GLU A 1 310 ? -21.607 -10.434 22.008 1.00 95.00 310 GLU A C 1
ATOM 2564 O O . GLU A 1 310 ? -20.738 -11.269 22.245 1.00 95.00 310 GLU A O 1
ATOM 2569 N N . LYS A 1 311 ? -22.254 -10.406 20.833 1.00 95.38 311 LYS A N 1
ATOM 2570 C CA . LYS A 1 311 ? -22.036 -11.394 19.761 1.00 95.38 311 LYS A CA 1
ATOM 2571 C C . LYS A 1 311 ? -20.628 -11.325 19.167 1.00 95.38 311 LYS A C 1
ATOM 2573 O O . LYS A 1 311 ? -20.183 -12.287 18.546 1.00 95.38 311 LYS A O 1
ATOM 2578 N N . TYR A 1 312 ? -19.955 -10.187 19.324 1.00 95.06 312 TYR A N 1
ATOM 2579 C CA . TYR A 1 312 ? -18.615 -9.935 18.800 1.00 95.06 312 TYR A CA 1
ATOM 2580 C C . TYR A 1 312 ? -17.532 -9.983 19.883 1.00 95.06 312 TYR A C 1
ATOM 2582 O O . TYR A 1 312 ? -16.358 -9.799 19.556 1.00 95.06 312 TYR A O 1
ATOM 2590 N N . LEU A 1 313 ? -17.896 -10.224 21.147 1.00 96.69 313 LEU A N 1
ATOM 2591 C CA . LEU A 1 313 ? -16.938 -10.346 22.239 1.00 96.69 313 LEU A CA 1
ATOM 2592 C C . LEU A 1 313 ? -16.274 -11.724 22.217 1.00 96.69 313 LEU A C 1
ATOM 2594 O O . LEU A 1 313 ? -16.934 -12.762 22.246 1.00 96.69 313 LEU A O 1
ATOM 2598 N N . VAL A 1 314 ? -14.946 -11.727 22.174 1.00 95.94 314 VAL A N 1
ATOM 2599 C CA . VAL A 1 314 ? -14.112 -12.928 22.119 1.00 95.94 314 VAL A CA 1
ATOM 2600 C C . VAL A 1 314 ? -12.991 -12.849 23.145 1.00 95.94 314 VAL A C 1
ATOM 2602 O O . VAL A 1 314 ? -12.493 -11.769 23.450 1.00 95.94 314 VAL A O 1
ATOM 2605 N N . GLU A 1 315 ? -12.552 -14.005 23.635 1.00 94.62 315 GLU A N 1
ATOM 2606 C CA . GLU A 1 315 ? -11.423 -14.079 24.568 1.00 94.62 315 GLU A CA 1
ATOM 2607 C C . GLU A 1 315 ? -10.150 -13.468 23.963 1.00 94.62 315 GLU A C 1
ATOM 2609 O O . GLU A 1 315 ? -9.927 -13.632 22.755 1.00 94.62 315 GLU A O 1
ATOM 2614 N N . PRO A 1 316 ? -9.288 -12.806 24.756 1.00 92.12 316 PRO A N 1
ATOM 2615 C CA . PRO A 1 316 ? -8.000 -12.295 24.294 1.00 92.12 316 PRO A CA 1
ATOM 2616 C C . PRO A 1 316 ? -7.052 -13.427 23.861 1.00 92.12 316 PRO A C 1
ATOM 2618 O O . PRO A 1 316 ? -7.308 -14.618 24.044 1.00 92.12 316 PRO A O 1
ATOM 2621 N N . TYR A 1 317 ? -5.970 -13.082 23.155 1.00 93.00 317 TYR A N 1
ATOM 2622 C CA . TYR A 1 317 ? -4.949 -14.074 22.788 1.00 93.00 317 TYR A CA 1
ATOM 2623 C C . TYR A 1 317 ? -3.936 -14.254 23.925 1.00 93.00 317 TYR A C 1
ATOM 2625 O O . TYR A 1 317 ? -3.590 -13.267 24.573 1.00 93.00 317 TYR A O 1
ATOM 2633 N N . PRO A 1 318 ? -3.367 -15.463 24.106 1.00 92.56 318 PRO A N 1
ATOM 2634 C CA . PRO A 1 318 ? -2.303 -15.673 25.077 1.00 92.56 318 PRO A CA 1
ATOM 2635 C C . PRO A 1 318 ? -1.103 -14.738 24.831 1.00 92.56 318 PRO A C 1
ATOM 2637 O O . PRO A 1 318 ? -0.744 -14.504 23.668 1.00 92.56 318 PRO A O 1
ATOM 2640 N N . PRO A 1 319 ? -0.402 -14.270 25.882 1.00 91.12 319 PRO A N 1
ATOM 2641 C CA . PRO A 1 319 ? 0.715 -13.330 25.747 1.00 91.12 319 PRO A CA 1
ATOM 2642 C C . PRO A 1 319 ? 1.826 -13.786 24.790 1.00 91.12 319 PRO A C 1
ATOM 2644 O O . PRO A 1 319 ? 2.445 -12.958 24.121 1.00 91.12 319 PRO A O 1
ATOM 2647 N N . ILE A 1 320 ? 2.073 -15.098 24.680 1.00 94.56 320 ILE A N 1
ATOM 2648 C CA . ILE A 1 320 ? 3.077 -15.656 23.759 1.00 94.56 320 ILE A CA 1
ATOM 2649 C C . ILE A 1 320 ? 2.730 -15.390 22.286 1.00 94.56 320 ILE A C 1
ATOM 2651 O O . ILE A 1 320 ? 3.608 -15.043 21.497 1.00 94.56 320 ILE A O 1
ATOM 2655 N N . VAL A 1 321 ? 1.443 -15.458 21.929 1.00 94.25 321 VAL A N 1
ATOM 2656 C CA . VAL A 1 321 ? 0.957 -15.170 20.572 1.00 94.25 321 VAL A CA 1
ATOM 2657 C C . VAL A 1 321 ? 1.133 -13.686 20.264 1.00 94.25 321 VAL A C 1
ATOM 2659 O O . VAL A 1 321 ? 1.599 -13.324 19.185 1.00 94.25 321 VAL A O 1
ATOM 2662 N N . ILE A 1 322 ? 0.830 -12.818 21.234 1.00 92.69 322 ILE A N 1
ATOM 2663 C CA . ILE A 1 322 ? 1.016 -11.370 21.095 1.00 92.69 322 ILE A CA 1
ATOM 2664 C C . ILE A 1 322 ? 2.494 -11.016 20.894 1.00 92.69 322 ILE A C 1
ATOM 2666 O O . ILE A 1 322 ? 2.815 -10.199 20.031 1.00 92.69 322 ILE A O 1
ATOM 2670 N N . LYS A 1 323 ? 3.406 -11.650 21.643 1.00 93.81 323 LYS A N 1
ATOM 2671 C CA . LYS A 1 323 ? 4.857 -11.462 21.474 1.00 93.81 323 LYS A CA 1
ATOM 2672 C C . LYS A 1 323 ? 5.324 -11.870 20.074 1.00 93.81 323 LYS A C 1
ATOM 2674 O O . LYS A 1 323 ? 6.043 -11.101 19.443 1.00 93.81 323 LYS A O 1
ATOM 2679 N N . ALA A 1 324 ? 4.878 -13.022 19.570 1.00 95.94 324 ALA A N 1
ATOM 2680 C CA . ALA A 1 324 ? 5.222 -13.489 18.225 1.00 95.94 324 ALA A CA 1
ATOM 2681 C C . ALA A 1 324 ? 4.714 -12.536 17.127 1.00 95.94 324 ALA A C 1
ATOM 2683 O O . ALA A 1 324 ? 5.462 -12.181 16.219 1.00 95.94 324 ALA A O 1
ATOM 2684 N N . ILE A 1 325 ? 3.470 -12.056 17.246 1.00 95.25 325 ILE A N 1
ATOM 2685 C CA . ILE A 1 325 ? 2.892 -11.060 16.331 1.00 95.25 325 ILE A CA 1
ATOM 2686 C C . ILE A 1 325 ? 3.701 -9.761 16.347 1.00 95.25 325 ILE A C 1
ATOM 2688 O O . ILE A 1 325 ? 3.989 -9.202 15.291 1.00 95.25 325 ILE A O 1
ATOM 2692 N N . ARG A 1 326 ? 4.081 -9.279 17.537 1.00 93.88 326 ARG A N 1
ATOM 2693 C CA . ARG A 1 326 ? 4.900 -8.069 17.674 1.00 93.88 326 ARG A CA 1
ATOM 2694 C C . ARG A 1 326 ? 6.265 -8.234 17.030 1.00 93.88 326 ARG A C 1
ATOM 2696 O O . ARG A 1 326 ? 6.688 -7.324 16.331 1.00 93.88 326 ARG A O 1
ATOM 2703 N N . LEU A 1 327 ? 6.920 -9.378 17.223 1.00 96.06 327 LEU A N 1
ATOM 2704 C CA . LEU A 1 327 ? 8.194 -9.671 16.570 1.00 96.06 327 LEU A CA 1
ATOM 2705 C C . LEU A 1 327 ? 8.051 -9.614 15.045 1.00 96.06 327 LEU A C 1
ATOM 2707 O O . LEU A 1 327 ? 8.783 -8.873 14.400 1.00 96.06 327 LEU A O 1
ATOM 2711 N N . PHE A 1 328 ? 7.062 -10.320 14.487 1.00 96.50 328 PHE A N 1
ATOM 2712 C CA . PHE A 1 328 ? 6.793 -10.309 13.047 1.00 96.50 328 PHE A CA 1
ATOM 2713 C C . PHE A 1 328 ? 6.530 -8.894 12.510 1.00 96.50 328 PHE A C 1
ATOM 2715 O O . PHE A 1 328 ? 7.150 -8.478 11.530 1.00 96.50 328 PHE A O 1
ATOM 2722 N N . GLY A 1 329 ? 5.640 -8.140 13.160 1.00 94.94 329 GLY A N 1
ATOM 2723 C CA . GLY A 1 329 ? 5.304 -6.784 12.730 1.00 94.94 329 GLY A CA 1
ATOM 2724 C C . GLY A 1 329 ? 6.492 -5.826 12.823 1.00 94.94 329 GLY A C 1
ATOM 2725 O O . GLY A 1 329 ? 6.740 -5.085 11.877 1.00 94.94 329 GLY A O 1
ATOM 2726 N N . TRP A 1 330 ? 7.296 -5.895 13.888 1.00 94.62 330 TRP A N 1
ATOM 2727 C CA . TRP A 1 330 ? 8.515 -5.089 13.999 1.00 94.62 330 TRP A CA 1
ATOM 2728 C C . TRP A 1 330 ? 9.555 -5.446 12.943 1.00 94.62 330 TRP A C 1
ATOM 2730 O O . TRP A 1 330 ? 10.159 -4.540 12.376 1.00 94.62 330 TRP A O 1
ATOM 2740 N N . THR A 1 331 ? 9.742 -6.729 12.627 1.00 96.69 331 THR A N 1
ATOM 2741 C CA . THR A 1 331 ? 10.619 -7.139 11.523 1.00 96.69 331 THR A CA 1
ATOM 2742 C C . THR A 1 331 ? 10.159 -6.522 10.201 1.00 96.69 331 THR A C 1
ATOM 2744 O O . THR A 1 331 ? 10.976 -5.943 9.487 1.00 96.69 331 THR A O 1
ATOM 2747 N N . ALA A 1 332 ? 8.858 -6.574 9.897 1.00 96.81 332 ALA A N 1
ATOM 2748 C CA . ALA A 1 332 ? 8.298 -5.960 8.693 1.00 96.81 332 ALA A CA 1
ATOM 2749 C C . ALA A 1 332 ? 8.488 -4.431 8.670 1.00 96.81 332 ALA A C 1
ATOM 2751 O O . ALA A 1 332 ? 8.900 -3.880 7.648 1.00 96.81 332 ALA A O 1
ATOM 2752 N N . VAL A 1 333 ? 8.248 -3.756 9.800 1.00 95.25 333 VAL A N 1
ATOM 2753 C CA . VAL A 1 333 ? 8.436 -2.303 9.942 1.00 95.25 333 VAL A CA 1
ATOM 2754 C C . VAL A 1 333 ? 9.896 -1.905 9.744 1.00 95.25 333 VAL A C 1
ATOM 2756 O O . VAL A 1 333 ? 10.172 -0.982 8.982 1.00 95.25 333 VAL A O 1
ATOM 2759 N N . ILE A 1 334 ? 10.834 -2.615 10.374 1.00 96.19 334 ILE A N 1
ATOM 2760 C CA . ILE A 1 334 ? 12.272 -2.344 10.250 1.00 96.19 334 ILE A CA 1
ATOM 2761 C C . ILE A 1 334 ? 12.717 -2.501 8.797 1.00 96.19 334 ILE A C 1
ATOM 2763 O O . ILE A 1 334 ? 13.327 -1.582 8.258 1.00 96.19 334 ILE A O 1
ATOM 2767 N N . ILE A 1 335 ? 12.360 -3.615 8.143 1.00 97.31 335 ILE A N 1
ATOM 2768 C CA . ILE A 1 335 ? 12.696 -3.841 6.730 1.00 97.31 335 ILE A CA 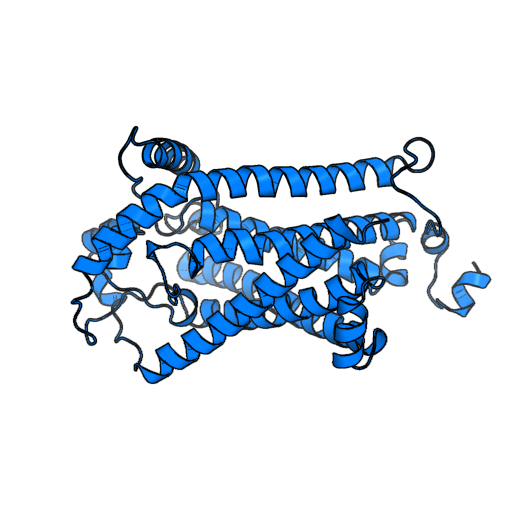1
ATOM 2769 C C . ILE A 1 335 ? 12.124 -2.718 5.860 1.00 97.31 335 ILE A C 1
ATOM 2771 O O . ILE A 1 335 ? 12.843 -2.157 5.034 1.00 97.31 335 ILE A O 1
ATOM 2775 N N . GLY A 1 336 ? 10.853 -2.358 6.059 1.00 96.50 336 GLY A N 1
ATOM 2776 C CA . GLY A 1 336 ? 10.212 -1.314 5.268 1.00 96.50 336 GLY A CA 1
ATOM 2777 C C . GLY A 1 336 ? 10.861 0.061 5.439 1.00 96.50 336 GLY A C 1
ATOM 2778 O O . GLY A 1 336 ? 11.162 0.728 4.449 1.00 96.50 336 GLY A O 1
ATOM 2779 N N . ILE A 1 337 ? 11.164 0.462 6.677 1.00 95.69 337 ILE A N 1
ATOM 2780 C CA . ILE A 1 337 ? 11.868 1.723 6.957 1.00 95.69 337 ILE A CA 1
ATOM 2781 C C . ILE A 1 337 ? 13.277 1.706 6.348 1.00 95.69 337 ILE A C 1
ATOM 2783 O O . ILE A 1 337 ? 13.688 2.700 5.752 1.00 95.69 337 ILE A O 1
ATOM 2787 N N . SER A 1 338 ? 14.009 0.589 6.439 1.00 96.75 338 SER A N 1
ATOM 2788 C CA . SER A 1 338 ? 15.324 0.455 5.798 1.00 96.75 338 SER A CA 1
ATOM 2789 C C . SER A 1 338 ? 15.247 0.664 4.286 1.00 96.75 338 SER A C 1
ATOM 2791 O O . SER A 1 338 ? 16.061 1.406 3.740 1.00 96.75 338 SER A O 1
ATOM 2793 N N . VAL A 1 339 ? 14.238 0.093 3.618 1.00 97.31 339 VAL A N 1
ATOM 2794 C CA . VAL A 1 339 ? 14.016 0.313 2.181 1.00 97.31 339 VAL A CA 1
ATOM 2795 C C . VAL A 1 339 ? 13.774 1.789 1.873 1.00 97.31 339 VAL A C 1
ATOM 2797 O O . VAL A 1 339 ? 14.380 2.316 0.944 1.00 97.31 339 VAL A O 1
ATOM 2800 N N . VAL A 1 340 ? 12.932 2.477 2.649 1.00 96.38 340 VAL A N 1
ATOM 2801 C CA . VAL A 1 340 ? 12.679 3.915 2.453 1.00 96.38 340 VAL A CA 1
ATOM 2802 C C . VAL A 1 340 ? 13.969 4.724 2.592 1.00 96.38 340 VAL A C 1
ATOM 2804 O O . VAL A 1 340 ? 14.248 5.577 1.753 1.00 96.38 340 VAL A O 1
ATOM 2807 N N . ILE A 1 341 ? 14.787 4.432 3.607 1.00 96.25 341 ILE A N 1
ATOM 2808 C CA . ILE A 1 341 ? 16.083 5.096 3.807 1.00 96.25 341 ILE A CA 1
ATOM 2809 C C . ILE A 1 341 ? 17.000 4.871 2.598 1.00 96.25 341 ILE A C 1
ATOM 2811 O O . ILE A 1 341 ? 17.615 5.822 2.117 1.00 96.25 341 ILE A O 1
ATOM 2815 N N . TRP A 1 342 ? 17.071 3.646 2.069 1.00 95.81 342 TRP A N 1
ATOM 2816 C CA . TRP A 1 342 ? 17.878 3.339 0.884 1.00 95.81 342 TRP A CA 1
ATOM 2817 C C . TRP A 1 342 ? 17.381 4.042 -0.378 1.00 95.81 342 TRP A C 1
ATOM 2819 O O . TRP A 1 342 ? 18.203 4.529 -1.152 1.00 95.81 342 TRP A O 1
ATOM 2829 N N . ILE A 1 343 ? 16.062 4.142 -0.566 1.00 94.56 343 ILE A N 1
ATOM 2830 C CA . ILE A 1 343 ? 15.451 4.896 -1.668 1.00 94.56 343 ILE A CA 1
ATOM 2831 C C . ILE A 1 343 ? 15.826 6.375 -1.566 1.00 94.56 343 ILE A C 1
ATOM 2833 O O . ILE A 1 343 ? 16.328 6.941 -2.533 1.00 94.56 343 ILE A O 1
ATOM 2837 N N . ILE A 1 344 ? 15.634 6.997 -0.397 1.00 93.81 344 ILE A N 1
ATOM 2838 C CA . ILE A 1 344 ? 15.965 8.414 -0.178 1.00 93.81 344 ILE A CA 1
ATOM 2839 C C . ILE A 1 344 ? 17.455 8.652 -0.424 1.00 93.81 344 ILE A C 1
ATOM 2841 O O . ILE A 1 344 ? 17.822 9.578 -1.145 1.00 93.81 344 ILE A O 1
ATOM 2845 N N . TYR A 1 345 ? 18.315 7.791 0.125 1.00 94.06 345 TYR A N 1
ATOM 2846 C CA . TYR A 1 345 ? 19.752 7.862 -0.111 1.00 94.06 345 TYR A CA 1
ATOM 2847 C C . TYR A 1 345 ? 20.077 7.777 -1.607 1.00 94.06 345 TYR A C 1
ATOM 2849 O O . TYR A 1 345 ? 20.852 8.584 -2.122 1.00 94.06 345 TYR A O 1
ATOM 2857 N N . ALA A 1 346 ? 19.451 6.835 -2.317 1.00 92.38 346 ALA A N 1
ATOM 2858 C CA . ALA A 1 346 ? 19.684 6.655 -3.736 1.00 92.38 346 ALA A CA 1
ATOM 2859 C C . ALA A 1 346 ? 19.259 7.891 -4.544 1.00 92.38 346 ALA A C 1
ATOM 2861 O O . ALA A 1 346 ? 20.027 8.361 -5.384 1.00 92.38 346 ALA A O 1
ATOM 2862 N N . MET A 1 347 ? 18.080 8.446 -4.255 1.00 89.75 347 MET A N 1
ATOM 2863 C CA . MET A 1 347 ? 17.535 9.615 -4.950 1.00 89.75 347 MET A CA 1
ATOM 2864 C C . MET A 1 347 ? 18.327 10.901 -4.684 1.00 89.75 347 MET A C 1
ATOM 2866 O O . MET A 1 347 ? 18.472 11.708 -5.593 1.00 89.75 347 MET A O 1
ATOM 2870 N N . LEU A 1 348 ? 18.853 11.097 -3.470 1.00 89.56 348 LEU A N 1
ATOM 2871 C CA . LEU A 1 348 ? 19.554 12.334 -3.103 1.00 89.56 348 LEU A CA 1
ATOM 2872 C C . LEU A 1 348 ? 21.047 12.327 -3.447 1.00 89.56 348 LEU A C 1
ATOM 2874 O O . LEU A 1 348 ? 21.590 13.370 -3.797 1.00 89.56 348 LEU A O 1
ATOM 2878 N N . PHE A 1 349 ? 21.720 11.181 -3.314 1.00 88.06 349 PHE A N 1
ATOM 2879 C CA . PHE A 1 349 ? 23.187 11.129 -3.367 1.00 88.06 349 PHE A CA 1
ATOM 2880 C C . PHE A 1 349 ? 23.746 10.335 -4.544 1.00 88.06 349 PHE A C 1
ATOM 2882 O O . PHE A 1 349 ? 24.939 10.426 -4.825 1.00 88.06 349 PHE A O 1
ATOM 2889 N N . THR A 1 350 ? 22.924 9.528 -5.217 1.00 79.00 350 THR A N 1
ATOM 2890 C CA . THR A 1 350 ? 23.409 8.629 -6.280 1.00 79.00 350 THR A CA 1
ATOM 2891 C C . THR A 1 350 ? 22.676 8.779 -7.604 1.00 79.00 350 THR A C 1
ATOM 2893 O O . THR A 1 350 ? 23.165 8.271 -8.611 1.00 79.00 350 THR A O 1
ATOM 2896 N N . TYR A 1 351 ? 21.519 9.444 -7.612 1.00 71.62 351 TYR A N 1
ATOM 2897 C CA . TYR A 1 351 ? 20.762 9.721 -8.825 1.00 71.62 351 TYR A CA 1
ATOM 2898 C C . TYR A 1 351 ? 21.592 10.647 -9.719 1.00 71.62 351 TYR A C 1
ATOM 2900 O O . TYR A 1 351 ? 22.024 11.711 -9.274 1.00 71.62 351 TYR A O 1
ATOM 2908 N N . ARG A 1 352 ? 21.887 10.180 -10.932 1.00 56.81 352 ARG A N 1
ATOM 2909 C CA . ARG A 1 352 ? 22.704 10.872 -11.932 1.00 56.81 352 ARG A CA 1
ATOM 2910 C C . ARG A 1 352 ? 21.844 11.341 -13.084 1.00 56.81 352 ARG A C 1
ATOM 2912 O O . ARG A 1 352 ? 20.957 10.551 -13.480 1.00 56.81 352 ARG A O 1
#

pLDDT: mean 92.88, std 6.88, range [51.41, 98.62]

Secondary structure (DSSP, 8-state):
-HHHHTT-TT--TTGGG--TT--TT-TTT-HHHHHHHHHHHHHHHHHHHHHHHHHHHHHHHHHHHHHHHTTT----TT--EEE-S-HHHHHHHHHHHHHHHHHHHHHHHHHTTTSHHHHHHHHHTTSHHHHHHHHHHHHHHHHHHHHHHHHHHHHHIIIIISSHHHHHTSTT--S--HHHHHHHHHHHHHHTTSSPPP---SS-HHHHHHHHHHHHHHHHHHHHHHHHHSHHHHTTTS-THHHHHHHHHHHHHHHHHHHHIIIIIHIIIIISGGGTT---HHHHSEE-HHHHHHH-HHHHHHHHHTT-GGGGEEPPPPHHHHHHHHHHHHHHHHHHHHHHHHHHHIIIII--

Foldseek 3Di:
DVVVCVPVVLADPLQVLADPPDDLPDCPVCVPSVVLLVVLVCVLVVVCVVLVVLLVLCQVVLQVLLVVVVVVPPDDLFFWWFQLDDPLLLVLVVLCLVLLLLLLLLLVLVVLVVDPVSVVSQVVLVHNVSSVVSNVVSLVSLVVSLVVVVVVVVVCCVPPQNHPVRACPDLPHLDDDPVLVVQVVQSSCVSVVNHDRDQAASDHNVNSVVVVLVSVLSVLLSVLVVCLVCVSVVSVPHGSNVVVSSVSSNSSSSVSCLLCCLPSVCCVFAVRSNQPPGHCCSNQSTHHLVCCCVVHVVHSVVCVVVVNRVVRTHTDDDVVVVVVSSVVVVVSNVSSVVSNVVVVCCVPPPDD

Sequence (352 aa):
MTTCQKCHPSATRKFAGYLTHATHHDPDKYPILFYVFWSMTSLVIGTFFFSGMHTLLWLPRAWQMRKLHKKAEEADPNEKQYQRFTRLNRILHIVMIVSFITLTLTGMTLKFSYTAWAAVLSRLFGGFEVAGYVHRFAALMMTGIFVTHIVDLFRRKKKDYGSWWAMLTSADTMLPTKKDWHDVVGSIKWFVNKGPRPQYGRWTYWEKFDYFAVFWGVFIIGSTGMTLWFPELFTRFLPGWFINVATIVHSDEALLATGFIFTVHFFNTHLRPEKFPMDIVVFTGRMSVEELQRDKPAEYAALINSGQLEKYLVEPYPPIVIKAIRLFGWTAVIIGISVVIWIIYAMLFTYR